Protein AF-A0A3M7MSG2-F1 (afdb_monomer)

Solvent-accessible surface area (backbone atoms only — not comparable to full-atom values): 14352 Å² total; per-residue (Å²): 138,81,86,84,52,81,43,44,98,60,29,49,27,74,42,51,62,69,53,50,34,51,49,52,36,51,52,53,50,49,54,46,76,37,14,79,84,68,78,48,51,68,83,57,83,45,70,50,76,11,54,33,69,42,23,50,39,49,49,48,60,69,36,52,73,68,80,78,77,91,59,101,80,66,88,68,69,74,70,67,87,65,77,44,77,44,73,41,70,70,58,32,61,31,52,56,49,50,50,43,34,75,76,31,70,70,37,36,57,26,51,54,49,53,51,51,52,50,74,72,43,59,76,88,47,23,81,79,37,68,53,64,61,88,39,47,36,77,77,53,53,91,36,58,34,20,36,45,38,47,48,20,39,55,19,85,54,47,60,87,50,56,23,88,60,50,79,55,45,92,72,60,43,71,70,62,42,44,65,38,73,53,54,66,73,71,76,90,69,75,70,91,82,79,75,84,78,77,52,61,38,90,89,74,73,48,50,55,87,64,84,77,61,90,68,63,78,61,48,63,60,48,50,58,51,60,64,51,41,58,59,54,55,50,54,64,61,74,76,114

Radius of gyration: 19.96 Å; Cα contacts (8 Å, |Δi|>4): 263; chains: 1; bounding box: 54×38×51 Å

Sequence (240 aa):
MHPLLSSSARQFGISSLDEDVAEISTAIQFIRSSPRGLGTSAASRIVLIGHSTGCQDVLQYVTAATRRNDRENATATSRPRIQGAIIQAPVSDRDSMLHAIATRPSCREAADECNRIAATTPPDAHASTLLPYHLTRHFLSSVPVLISRWLSLMSPTSPEHPGPDDKFSFDLGPDALAHTFGQLGLPLEPPAGAAGLAEINRASGIVGSAKHNLAGESFAERWARHVDLPERVLTYLDEL

Nearest PDB structures (foldseek):
  6gup-assembly1_A  TM=7.870E-01  e=1.021E-09  Aspergillus fumigatus
  3h2h-assembly1_A  TM=7.438E-01  e=1.484E+00  Xanthomonas oryzae pv. oryzae
  6zth-assembly1_C  TM=6.714E-01  e=1.484E+00  Legionella pneumophila
  8etz-assembly1_A  TM=5.474E-01  e=9.991E-01  synthetic construct
  3h2g-assembly1_A  TM=3.870E-01  e=1.759E+00  Xanthomonas oryzae pv. oryzae

pLDDT: mean 72.9, std 24.95, range [27.28, 98.56]

Mean predicted aligned error: 12.43 Å

Structure (mmCIF, N/CA/C/O backbone):
data_AF-A0A3M7MSG2-F1
#
_entry.id   AF-A0A3M7MSG2-F1
#
loop_
_atom_site.group_PDB
_atom_site.id
_atom_site.type_symbol
_atom_site.label_atom_id
_atom_site.label_alt_id
_atom_site.label_comp_id
_atom_site.label_asym_id
_atom_site.label_entity_id
_atom_site.label_seq_id
_atom_site.pdbx_PDB_ins_code
_atom_site.Cartn_x
_atom_site.Cartn_y
_atom_site.Cartn_z
_atom_site.occupancy
_atom_site.B_iso_or_equiv
_atom_site.auth_seq_id
_atom_site.auth_comp_id
_atom_site.auth_asym_id
_atom_site.auth_atom_id
_atom_site.pdbx_PDB_model_num
ATOM 1 N N . MET A 1 1 ? -15.222 11.178 13.703 1.00 65.69 1 MET A N 1
ATOM 2 C CA . MET A 1 1 ? -13.813 11.622 13.641 1.00 65.69 1 MET A CA 1
ATOM 3 C C . MET A 1 1 ? -13.225 11.074 12.355 1.00 65.69 1 MET A C 1
ATOM 5 O O . MET A 1 1 ? -13.464 9.907 12.077 1.00 65.69 1 MET A O 1
ATOM 9 N N . HIS A 1 2 ? -12.511 11.897 11.590 1.00 70.12 2 HIS A N 1
ATOM 10 C CA . HIS A 1 2 ? -11.733 11.458 10.434 1.00 70.12 2 HIS A CA 1
ATOM 11 C C . HIS A 1 2 ? -10.250 11.682 10.768 1.00 70.12 2 HIS A C 1
ATOM 13 O O . HIS A 1 2 ? -9.833 12.841 10.804 1.00 70.12 2 HIS A O 1
ATOM 19 N N . PRO A 1 3 ? -9.489 10.637 11.148 1.00 79.94 3 PRO A N 1
ATOM 20 C CA . PRO A 1 3 ? -8.064 10.795 11.411 1.00 79.94 3 PRO A CA 1
ATOM 21 C C . PRO A 1 3 ? -7.353 11.167 10.107 1.00 79.94 3 PRO A C 1
ATOM 23 O O . PRO A 1 3 ? -7.592 10.548 9.075 1.00 79.94 3 PRO A O 1
ATOM 26 N N . LEU A 1 4 ? -6.503 12.192 10.155 1.00 88.94 4 LEU A N 1
ATOM 27 C CA . LEU A 1 4 ? -5.604 12.523 9.054 1.00 88.94 4 LEU A CA 1
ATOM 28 C C . LEU A 1 4 ? -4.291 11.784 9.293 1.00 88.94 4 LEU A C 1
ATOM 30 O O . LEU A 1 4 ? -3.554 12.140 10.210 1.00 88.94 4 LEU A O 1
ATOM 34 N N . LEU A 1 5 ? -4.055 10.742 8.501 1.00 90.38 5 LEU A N 1
ATOM 35 C CA . LEU A 1 5 ? -2.815 9.965 8.525 1.00 90.38 5 LEU A CA 1
ATOM 36 C C . LEU A 1 5 ? -1.706 10.700 7.763 1.00 90.38 5 LEU A C 1
ATOM 38 O O . LEU A 1 5 ? -2.008 11.473 6.849 1.00 90.38 5 LEU A O 1
ATOM 42 N N . SER A 1 6 ? -0.443 10.417 8.062 1.00 91.31 6 SER A N 1
ATOM 43 C CA . SER A 1 6 ? 0.714 10.928 7.315 1.00 91.31 6 SER A CA 1
ATOM 44 C C . SER A 1 6 ? 0.725 10.467 5.856 1.00 91.31 6 SER A C 1
ATOM 46 O O . SER A 1 6 ? 1.316 11.132 5.015 1.00 91.31 6 SER A O 1
ATOM 48 N N . SER A 1 7 ? 0.029 9.379 5.519 1.00 89.75 7 SER A N 1
ATOM 49 C CA . SER A 1 7 ? -0.209 8.929 4.138 1.00 89.75 7 SER A CA 1
ATOM 50 C C . SER A 1 7 ? -1.258 9.756 3.376 1.00 89.75 7 SER A C 1
ATOM 52 O O . SER A 1 7 ? -1.408 9.627 2.153 1.00 89.75 7 SER A O 1
ATOM 54 N N . SER A 1 8 ? -1.990 10.639 4.064 1.00 88.38 8 SER A N 1
ATOM 55 C CA . SER A 1 8 ? -3.032 11.482 3.466 1.00 88.38 8 SER A CA 1
ATOM 56 C C . SER A 1 8 ? -2.444 12.532 2.515 1.00 88.38 8 SER A C 1
ATOM 58 O O . SER A 1 8 ? -1.238 12.676 2.362 1.00 88.38 8 SER A O 1
ATOM 60 N N . ALA A 1 9 ? -3.304 13.297 1.833 1.00 85.31 9 ALA A N 1
ATOM 61 C CA . ALA A 1 9 ? -2.888 14.454 1.028 1.00 85.31 9 ALA A CA 1
ATOM 62 C C . ALA A 1 9 ? -1.760 14.166 0.005 1.00 85.31 9 ALA A C 1
ATOM 64 O O . ALA A 1 9 ? -0.900 15.013 -0.234 1.00 85.31 9 ALA A O 1
ATOM 65 N N . ARG A 1 10 ? -1.810 12.991 -0.648 1.00 81.19 10 ARG A N 1
ATOM 66 C CA . ARG A 1 10 ? -0.823 12.502 -1.639 1.00 81.19 10 ARG A CA 1
ATOM 67 C C . ARG A 1 10 ? 0.554 12.158 -1.059 1.00 81.19 10 ARG A C 1
ATOM 69 O O . ARG A 1 10 ? 1.533 12.157 -1.798 1.00 81.19 10 ARG A O 1
ATOM 76 N N . GLN A 1 11 ? 0.632 11.842 0.228 1.00 87.88 11 GLN A N 1
ATOM 77 C CA . GLN A 1 11 ? 1.879 11.452 0.889 1.00 87.88 11 GLN A CA 1
ATOM 78 C C . GLN A 1 11 ? 2.014 9.935 1.089 1.00 87.88 11 GLN A C 1
ATOM 80 O O . GLN A 1 11 ? 3.062 9.478 1.526 1.00 87.88 11 GLN A O 1
ATOM 85 N N . PHE A 1 12 ? 1.035 9.131 0.656 1.00 92.06 12 PHE A N 1
ATOM 86 C CA . PHE A 1 12 ? 1.120 7.664 0.721 1.00 92.06 12 PHE A CA 1
ATOM 87 C C . PHE A 1 12 ? 2.331 7.075 -0.018 1.00 92.06 12 PHE A C 1
ATOM 89 O O . PHE A 1 12 ? 2.711 5.932 0.209 1.00 92.06 12 PHE A O 1
ATOM 96 N N . GLY A 1 13 ? 2.919 7.821 -0.957 1.00 93.44 13 GLY A N 1
ATOM 97 C CA . GLY A 1 13 ? 4.115 7.402 -1.680 1.00 93.44 13 GLY A CA 1
ATOM 98 C C . GLY A 1 13 ? 5.402 7.458 -0.842 1.00 93.44 13 GLY A C 1
ATOM 99 O O . GLY A 1 13 ? 6.410 6.866 -1.230 1.00 93.44 13 GLY A O 1
ATOM 100 N N . ILE A 1 14 ? 5.373 8.146 0.303 1.00 95.06 14 ILE A N 1
ATOM 101 C CA . ILE A 1 14 ? 6.507 8.315 1.223 1.00 95.06 14 ILE A CA 1
ATOM 102 C C . ILE A 1 14 ? 6.229 7.767 2.632 1.00 95.06 14 ILE A C 1
ATOM 104 O O . ILE A 1 14 ? 7.031 8.000 3.530 1.00 95.06 14 ILE A O 1
ATOM 108 N N . SER A 1 15 ? 5.117 7.055 2.814 1.00 92.31 15 SER A N 1
ATOM 109 C CA . SER A 1 15 ? 4.744 6.375 4.056 1.00 92.31 15 SER A CA 1
ATOM 110 C C . SER A 1 15 ? 4.712 4.856 3.868 1.00 92.31 15 SER A C 1
ATOM 112 O O . SER A 1 15 ? 4.929 4.340 2.765 1.00 92.31 15 SER A O 1
ATOM 114 N N . SER A 1 16 ? 4.430 4.121 4.944 1.00 90.56 16 SER A N 1
ATOM 115 C CA . SER A 1 16 ? 4.221 2.668 4.899 1.00 90.56 16 SER A CA 1
ATOM 116 C C . SER A 1 16 ? 2.937 2.232 5.607 1.00 90.56 16 SER A C 1
ATOM 118 O O . SER A 1 16 ? 2.484 2.890 6.539 1.00 90.56 16 SER A O 1
ATOM 120 N N . LEU A 1 17 ? 2.411 1.053 5.247 1.00 90.25 17 LEU A N 1
ATOM 121 C CA . LEU A 1 17 ? 1.261 0.450 5.941 1.00 90.25 17 LEU A CA 1
ATOM 122 C C . LEU A 1 17 ? 1.491 0.287 7.452 1.00 90.25 17 LEU A C 1
ATOM 124 O O . LEU A 1 17 ? 0.553 0.318 8.244 1.00 90.25 17 LEU A O 1
ATOM 128 N N . ASP A 1 18 ? 2.740 0.069 7.869 1.00 89.75 18 ASP A N 1
ATOM 129 C CA . ASP A 1 18 ? 3.094 -0.051 9.283 1.00 89.75 18 ASP A CA 1
ATOM 130 C C . ASP A 1 18 ? 2.930 1.283 10.028 1.00 89.75 18 ASP A C 1
ATOM 132 O O . ASP A 1 18 ? 2.484 1.288 11.180 1.00 89.75 18 ASP A O 1
ATOM 136 N N . GLU A 1 19 ? 3.265 2.400 9.376 1.00 91.00 19 GLU A N 1
ATOM 137 C CA . GLU A 1 19 ? 3.028 3.752 9.895 1.00 91.00 19 GLU A CA 1
ATOM 138 C C . GLU A 1 19 ? 1.530 4.048 9.950 1.00 91.00 19 GLU A C 1
ATOM 140 O O . GLU A 1 19 ? 1.035 4.444 11.007 1.00 91.00 19 GLU A O 1
ATOM 145 N N . ASP A 1 20 ? 0.790 3.740 8.881 1.00 92.25 20 ASP A N 1
ATOM 146 C CA . ASP A 1 20 ? -0.666 3.910 8.838 1.00 92.25 20 ASP A CA 1
ATOM 147 C C . ASP A 1 20 ? -1.347 3.125 9.969 1.00 92.25 20 ASP A C 1
ATOM 149 O O . ASP A 1 20 ? -2.167 3.655 10.722 1.00 92.25 20 ASP A O 1
ATOM 153 N N . VAL A 1 21 ? -0.933 1.878 10.208 1.00 90.69 21 VAL A N 1
ATOM 154 C CA . VAL A 1 21 ? -1.429 1.069 11.331 1.00 90.69 21 VAL A CA 1
ATOM 155 C C . VAL A 1 21 ? -1.069 1.663 12.698 1.00 90.69 21 VAL A C 1
ATOM 157 O O . VAL A 1 21 ? -1.875 1.570 13.638 1.00 90.69 21 VAL A O 1
ATOM 160 N N . ALA A 1 22 ? 0.117 2.254 12.855 1.00 90.69 22 ALA A N 1
ATOM 161 C CA . ALA A 1 22 ? 0.528 2.904 14.099 1.00 90.69 22 ALA A CA 1
ATOM 162 C C . ALA A 1 22 ? -0.296 4.174 14.376 1.00 90.69 22 ALA A C 1
ATOM 164 O O . ALA A 1 22 ? -0.749 4.404 15.505 1.00 90.69 22 ALA A O 1
ATOM 165 N N . GLU A 1 23 ? -0.570 4.963 13.344 1.00 92.75 23 GLU A N 1
ATOM 166 C CA . GLU A 1 23 ? -1.378 6.177 13.432 1.00 92.75 23 GLU A CA 1
ATOM 167 C C . GLU A 1 23 ? -2.861 5.863 13.654 1.00 92.75 23 GLU A C 1
ATOM 169 O O . GLU A 1 23 ? -3.485 6.452 14.541 1.00 92.75 23 GLU A O 1
ATOM 174 N N . ILE A 1 24 ? -3.410 4.851 12.973 1.00 91.88 24 ILE A N 1
ATOM 175 C CA . ILE A 1 24 ? -4.755 4.316 13.248 1.00 91.88 24 ILE A CA 1
ATOM 176 C C . ILE A 1 24 ? -4.843 3.831 14.701 1.00 91.88 24 ILE A C 1
ATOM 178 O O . ILE A 1 24 ? -5.825 4.104 15.399 1.00 91.88 24 ILE A O 1
ATOM 182 N N . SER A 1 25 ? -3.811 3.141 15.200 1.00 90.50 25 SER A N 1
ATOM 183 C CA . SER A 1 25 ? -3.754 2.704 16.602 1.00 90.50 25 SER A CA 1
ATOM 184 C C . SER A 1 25 ? -3.791 3.893 17.563 1.00 90.50 25 SER A C 1
ATOM 186 O O . SER A 1 25 ? -4.554 3.871 18.531 1.00 90.50 25 SER A O 1
ATOM 188 N N . THR A 1 26 ? -3.031 4.946 17.271 1.00 90.94 26 THR A N 1
ATOM 189 C CA . THR A 1 26 ? -3.016 6.192 18.050 1.00 90.94 26 THR A CA 1
ATOM 190 C C . THR A 1 26 ? -4.382 6.880 18.031 1.00 90.94 26 THR A C 1
ATOM 192 O O . THR A 1 26 ? -4.907 7.245 19.086 1.00 90.94 26 THR A O 1
ATOM 195 N N . ALA A 1 27 ? -5.019 6.975 16.862 1.00 90.75 27 ALA A N 1
ATOM 196 C CA . ALA A 1 27 ? -6.357 7.542 16.720 1.00 90.75 27 ALA A CA 1
ATOM 197 C C . ALA A 1 27 ? -7.390 6.773 17.558 1.00 90.75 27 ALA A C 1
ATOM 199 O O . ALA A 1 27 ? -8.194 7.373 18.274 1.00 90.75 27 ALA A O 1
ATOM 200 N N . ILE A 1 28 ? -7.334 5.439 17.547 1.00 88.62 28 ILE A N 1
ATOM 201 C CA . ILE A 1 28 ? -8.217 4.593 18.357 1.00 88.62 28 ILE A CA 1
ATOM 202 C C . ILE A 1 28 ? -7.981 4.802 19.860 1.00 88.62 28 ILE A C 1
ATOM 204 O O . ILE A 1 28 ? -8.944 4.884 20.629 1.00 88.62 28 ILE A O 1
ATOM 208 N N . GLN A 1 29 ? -6.723 4.895 20.297 1.00 88.12 29 GLN A N 1
ATOM 209 C CA . GLN A 1 29 ? -6.399 5.181 21.699 1.00 88.12 29 GLN A CA 1
ATOM 210 C C . GLN A 1 29 ? -6.952 6.542 22.127 1.00 88.12 29 GLN A C 1
ATOM 212 O O . GLN A 1 29 ? -7.569 6.634 23.188 1.00 88.12 29 GLN A O 1
ATOM 217 N N . PHE A 1 30 ? -6.818 7.562 21.277 1.00 88.56 30 PHE A N 1
ATOM 218 C CA . PHE A 1 30 ? -7.378 8.888 21.523 1.00 88.56 30 PHE A CA 1
ATOM 219 C C . PHE A 1 30 ? -8.909 8.863 21.647 1.00 88.56 30 PHE A C 1
ATOM 221 O O . PHE A 1 30 ? -9.460 9.450 22.580 1.00 88.56 30 PHE A O 1
ATOM 228 N N . ILE A 1 31 ? -9.609 8.136 20.763 1.00 86.75 31 ILE A N 1
ATOM 229 C CA . ILE A 1 31 ? -11.074 7.978 20.842 1.00 86.75 31 ILE A CA 1
ATOM 230 C C . ILE A 1 31 ? -11.485 7.401 22.199 1.00 86.75 31 ILE A C 1
ATOM 232 O O . ILE A 1 31 ? -12.461 7.850 22.801 1.00 86.75 31 ILE A O 1
ATOM 236 N N . ARG A 1 32 ? -10.734 6.412 22.691 1.00 85.31 32 ARG A N 1
ATOM 237 C CA . ARG A 1 32 ? -11.013 5.738 23.965 1.00 85.31 32 ARG A CA 1
ATOM 238 C C . ARG A 1 32 ? -10.686 6.583 25.187 1.00 85.31 32 ARG A C 1
ATOM 240 O O . ARG A 1 32 ? -11.395 6.471 26.185 1.00 85.31 32 ARG A O 1
ATOM 247 N N . SER A 1 33 ? -9.633 7.395 25.126 1.00 87.38 33 SER A N 1
ATOM 248 C CA . SER A 1 33 ? -9.218 8.260 26.235 1.00 87.38 33 SER A CA 1
ATOM 249 C C . SER A 1 33 ? -10.008 9.569 26.307 1.00 87.38 33 SER A C 1
ATOM 251 O O . SER A 1 33 ? -10.050 10.184 27.371 1.00 87.38 33 SER A O 1
ATOM 253 N N . SER A 1 34 ? -10.696 9.959 25.225 1.00 85.81 34 SER A N 1
ATOM 254 C CA . SER A 1 34 ? -11.439 11.226 25.124 1.00 85.81 34 SER A CA 1
ATOM 255 C C . SER A 1 34 ? -12.965 11.072 24.945 1.00 85.81 34 SER A C 1
ATOM 257 O O . SER A 1 34 ? -13.555 11.780 24.123 1.00 85.81 34 SER A O 1
ATOM 259 N N . PRO A 1 35 ? -13.660 10.205 25.712 1.00 78.12 35 PRO A N 1
ATOM 260 C CA . PRO A 1 35 ? -15.055 9.860 25.442 1.00 78.12 35 PRO A CA 1
ATOM 261 C C . PRO A 1 35 ? -16.005 11.063 25.549 1.00 78.12 35 PRO A C 1
ATOM 263 O O . PRO A 1 35 ? -16.828 11.300 24.668 1.00 78.12 35 PRO A O 1
ATOM 266 N N . ARG A 1 36 ? -15.829 11.910 26.573 1.00 71.94 36 ARG A N 1
ATOM 267 C CA . ARG A 1 36 ? -16.657 13.115 26.767 1.00 71.94 36 ARG A CA 1
ATOM 268 C C . ARG A 1 36 ? -16.496 14.141 25.642 1.00 71.94 36 ARG A C 1
ATOM 270 O O . ARG A 1 36 ? -17.479 14.760 25.258 1.00 71.94 36 ARG A O 1
ATOM 277 N N . GLY A 1 37 ? -15.280 14.301 25.113 1.00 75.12 37 GLY A N 1
ATOM 278 C CA . GLY A 1 37 ? -14.987 15.257 24.038 1.00 75.12 37 GLY A CA 1
ATOM 279 C C . GLY A 1 37 ? -15.527 14.831 22.672 1.00 75.12 37 GLY A C 1
ATOM 280 O O . GLY A 1 37 ? -15.681 15.667 21.790 1.00 75.12 37 GLY A O 1
ATOM 281 N N . LEU A 1 38 ? -15.840 13.544 22.501 1.00 77.50 38 LEU A N 1
ATOM 282 C CA . LEU A 1 38 ? -16.342 12.977 21.248 1.00 77.50 38 LEU A CA 1
ATOM 283 C C . LEU A 1 38 ? -17.812 12.542 21.327 1.00 77.50 38 LEU A C 1
ATOM 285 O O . LEU A 1 38 ? -18.327 11.983 20.362 1.00 77.50 38 LEU A O 1
ATOM 289 N N . GLY A 1 39 ? -18.483 12.764 22.463 1.00 78.75 39 GLY A N 1
ATOM 290 C CA . GLY A 1 39 ? -19.842 12.266 22.694 1.00 78.75 39 GLY A CA 1
ATOM 291 C C . GLY A 1 39 ? -19.928 10.735 22.701 1.00 78.75 39 GLY A C 1
ATOM 292 O O . GLY A 1 39 ? -20.977 10.173 22.397 1.00 78.75 39 GLY A O 1
ATOM 293 N N . THR A 1 40 ? -18.826 10.051 23.015 1.00 77.88 40 THR A N 1
ATOM 294 C CA . THR A 1 40 ? -18.736 8.590 23.064 1.00 77.88 40 THR A CA 1
ATOM 295 C C . THR A 1 40 ? -18.601 8.102 24.509 1.00 77.88 40 THR A C 1
ATOM 297 O O . THR A 1 40 ? -18.428 8.871 25.454 1.00 77.88 40 THR A O 1
ATOM 300 N N . SER A 1 41 ? -18.700 6.790 24.705 1.00 77.62 41 SER A N 1
ATOM 301 C CA . SER A 1 41 ? -18.319 6.113 25.950 1.00 77.62 41 SER A CA 1
ATOM 302 C C . SER A 1 41 ? -16.964 5.423 25.787 1.00 77.62 41 SER A C 1
ATOM 304 O O . SER A 1 41 ? -16.632 4.971 24.690 1.00 77.62 41 SER A O 1
ATOM 306 N N . ALA A 1 42 ? -16.215 5.239 26.878 1.00 71.75 42 ALA A N 1
ATOM 307 C CA . ALA A 1 42 ? -15.019 4.388 26.878 1.00 71.75 42 ALA A CA 1
ATOM 308 C C . ALA A 1 42 ? -15.329 2.937 26.440 1.00 71.75 42 ALA A C 1
ATOM 310 O O . ALA A 1 42 ? -14.453 2.238 25.936 1.00 71.75 42 ALA A O 1
ATOM 311 N N . ALA A 1 43 ? -16.589 2.502 26.577 1.00 74.62 43 ALA A N 1
ATOM 312 C CA . ALA A 1 43 ? -17.084 1.199 26.128 1.00 74.62 43 ALA A CA 1
ATOM 313 C C . ALA A 1 43 ? -17.567 1.179 24.660 1.00 74.62 43 ALA A C 1
ATOM 315 O O . ALA A 1 43 ? -18.133 0.179 24.213 1.00 74.62 43 ALA A O 1
ATOM 316 N N . SER A 1 44 ? -17.401 2.274 23.909 1.00 79.62 44 SER A N 1
ATOM 317 C CA . SER A 1 44 ? -17.883 2.346 22.526 1.00 79.62 44 SER A CA 1
ATOM 318 C C . SER A 1 44 ? -17.173 1.329 21.643 1.00 79.62 44 SER A C 1
ATOM 320 O O . SER A 1 44 ? -15.956 1.141 21.723 1.00 79.62 44 SER A O 1
ATOM 322 N N . ARG A 1 45 ? -17.956 0.689 20.772 1.00 81.75 45 ARG A N 1
ATOM 323 C CA . ARG A 1 45 ? -17.422 -0.206 19.751 1.00 81.75 45 ARG A CA 1
ATOM 324 C C . ARG A 1 45 ? -16.743 0.610 18.656 1.00 81.75 45 ARG A C 1
ATOM 326 O O . ARG A 1 45 ? -17.230 1.672 18.280 1.00 81.75 45 ARG A O 1
ATOM 333 N N . ILE A 1 46 ? -15.639 0.088 18.146 1.00 81.94 46 ILE A N 1
ATOM 334 C CA . ILE A 1 46 ? -14.851 0.671 17.068 1.00 81.94 46 ILE A CA 1
ATOM 335 C C . ILE A 1 46 ? -14.885 -0.302 15.900 1.00 81.94 46 ILE A C 1
ATOM 337 O O . ILE A 1 46 ? -14.529 -1.472 16.048 1.00 81.94 46 ILE A O 1
ATOM 341 N N . VAL A 1 47 ? -15.320 0.200 14.751 1.00 84.75 47 VAL A N 1
ATOM 342 C CA . VAL A 1 47 ? -15.282 -0.506 13.474 1.00 84.75 47 VAL A CA 1
ATOM 343 C C . VAL A 1 47 ? -14.335 0.259 12.564 1.00 84.75 47 VAL A C 1
ATOM 345 O O . VAL A 1 47 ? -14.464 1.476 12.441 1.00 84.75 47 VAL A O 1
ATOM 348 N N . LEU A 1 48 ? -13.381 -0.445 11.962 1.00 83.88 48 LEU A N 1
ATOM 349 C CA . LEU A 1 48 ? -12.472 0.125 10.975 1.00 83.88 48 LEU A CA 1
ATOM 350 C C . LEU A 1 48 ? -13.026 -0.149 9.574 1.00 83.88 48 LEU A C 1
ATOM 352 O O . LEU A 1 48 ? -13.399 -1.281 9.277 1.00 83.88 48 LEU A O 1
ATOM 356 N N . ILE A 1 49 ? -13.104 0.871 8.726 1.00 86.31 49 ILE A N 1
ATOM 357 C CA . ILE A 1 49 ? -13.599 0.737 7.352 1.00 86.31 49 ILE A CA 1
ATOM 358 C C . ILE A 1 49 ? -12.492 1.191 6.411 1.00 86.31 49 ILE A C 1
ATOM 360 O O . ILE A 1 49 ? -12.047 2.333 6.498 1.00 86.31 49 ILE A O 1
ATOM 364 N N . GLY A 1 50 ? -12.064 0.291 5.533 1.00 86.50 50 GLY A N 1
ATOM 365 C CA . GLY A 1 50 ? -11.150 0.569 4.437 1.00 86.50 50 GLY A CA 1
ATOM 366 C C . GLY A 1 50 ? -11.940 0.714 3.150 1.00 86.50 50 GLY A C 1
ATOM 367 O O . GLY A 1 50 ? -12.804 -0.115 2.866 1.00 86.50 50 GLY A O 1
ATOM 368 N N . HIS A 1 51 ? -11.641 1.757 2.387 1.00 85.31 51 HIS A N 1
ATOM 369 C CA . HIS A 1 51 ? -12.167 1.965 1.044 1.00 85.31 51 HIS A CA 1
ATOM 370 C C . HIS A 1 51 ? -11.005 2.006 0.058 1.00 85.31 51 HIS A C 1
ATOM 372 O O . HIS A 1 51 ? -10.022 2.702 0.323 1.00 85.31 51 HIS A O 1
ATOM 378 N N . SER A 1 52 ? -11.121 1.312 -1.078 1.00 84.56 52 SER A N 1
ATOM 379 C CA . SER A 1 52 ? -10.078 1.301 -2.112 1.00 84.56 52 SER A CA 1
ATOM 380 C C . SER A 1 52 ? -8.727 0.874 -1.516 1.00 84.56 52 SER A C 1
ATOM 382 O O . SER A 1 52 ? -8.674 -0.140 -0.816 1.00 84.56 52 SER A O 1
ATOM 384 N N . THR A 1 53 ? -7.652 1.636 -1.710 1.00 84.50 53 THR A N 1
ATOM 385 C CA . THR A 1 53 ? -6.324 1.349 -1.141 1.00 84.50 53 THR A CA 1
ATOM 386 C C . THR A 1 53 ? -6.313 1.309 0.389 1.00 84.50 53 THR A C 1
ATOM 388 O O . THR A 1 53 ? -5.571 0.518 0.964 1.00 84.50 53 THR A O 1
ATOM 391 N N . GLY A 1 54 ? -7.225 2.016 1.070 1.00 88.19 54 GLY A N 1
ATOM 392 C CA . GLY A 1 54 ? -7.381 1.934 2.531 1.00 88.19 54 GLY A CA 1
ATOM 393 C C . GLY A 1 54 ? -7.804 0.545 3.032 1.00 88.19 54 GLY A C 1
ATOM 394 O O . GLY A 1 54 ? -7.726 0.246 4.222 1.00 88.19 54 GLY A O 1
ATOM 395 N N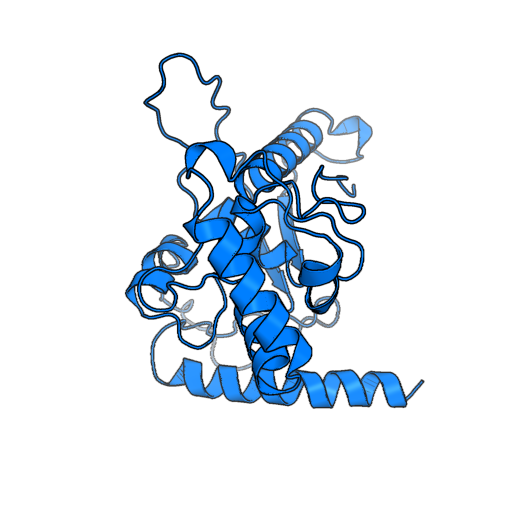 . CYS A 1 55 ? -8.233 -0.353 2.140 1.00 89.81 55 CYS A N 1
ATOM 396 C CA . CYS A 1 55 ? -8.418 -1.768 2.463 1.00 89.81 55 CYS A CA 1
ATOM 397 C C . CYS A 1 55 ? -7.109 -2.450 2.889 1.00 89.81 55 CYS A C 1
ATOM 399 O O . CYS A 1 55 ? -7.145 -3.379 3.701 1.00 89.81 55 CYS A O 1
ATOM 401 N N . GLN A 1 56 ? -5.967 -1.995 2.364 1.00 91.69 56 GLN A N 1
ATOM 402 C CA . GLN A 1 56 ? -4.650 -2.531 2.699 1.00 91.69 56 GLN A CA 1
ATOM 403 C C . GLN A 1 56 ? -4.300 -2.224 4.158 1.00 91.69 56 GLN A C 1
ATOM 405 O O . GLN A 1 56 ? -3.859 -3.131 4.868 1.00 91.69 56 GLN A O 1
ATOM 410 N N . ASP A 1 57 ? -4.603 -1.009 4.628 1.00 91.88 57 ASP A N 1
ATOM 411 C CA . ASP A 1 57 ? -4.430 -0.593 6.026 1.00 91.88 57 ASP A CA 1
ATOM 412 C C . ASP A 1 57 ? -5.274 -1.439 6.966 1.00 91.88 57 ASP A C 1
ATOM 414 O O . ASP A 1 57 ? -4.791 -1.915 7.992 1.00 91.88 57 ASP A O 1
ATOM 418 N N . VAL A 1 58 ? -6.542 -1.669 6.608 1.00 89.12 58 VAL A N 1
ATOM 419 C CA . VAL A 1 58 ? -7.444 -2.497 7.416 1.00 89.12 58 VAL A CA 1
ATOM 420 C C . VAL A 1 58 ? -6.925 -3.916 7.517 1.00 89.12 58 VAL A C 1
ATOM 422 O O . VAL A 1 58 ? -6.867 -4.452 8.625 1.00 89.12 58 VAL A O 1
ATOM 425 N N . LEU A 1 59 ? -6.526 -4.516 6.393 1.00 86.62 59 LEU A N 1
ATOM 426 C CA . LEU A 1 59 ? -6.005 -5.876 6.398 1.00 86.62 59 LEU A CA 1
ATOM 427 C C . LEU A 1 59 ? -4.688 -5.945 7.184 1.00 86.62 59 LEU A C 1
ATOM 429 O O . LEU A 1 59 ? -4.558 -6.797 8.056 1.00 86.62 59 LEU A O 1
ATOM 433 N N . GLN A 1 60 ? -3.769 -4.993 6.998 1.00 89.69 60 GLN A N 1
ATOM 434 C CA . GLN A 1 60 ? -2.543 -4.897 7.799 1.00 89.69 60 GLN A CA 1
ATOM 435 C C . GLN A 1 60 ? -2.855 -4.751 9.298 1.00 89.69 60 GLN A C 1
ATOM 437 O O . GLN A 1 60 ? -2.236 -5.413 10.134 1.00 89.69 60 GLN A O 1
ATOM 442 N N . TYR A 1 61 ? -3.844 -3.933 9.663 1.00 87.06 61 TYR A N 1
ATOM 443 C CA . TYR A 1 61 ? -4.248 -3.711 11.050 1.00 87.06 61 TYR A CA 1
ATOM 444 C C . TYR A 1 61 ? -4.764 -4.986 11.723 1.00 87.06 61 TYR A C 1
ATOM 446 O O . TYR A 1 61 ? -4.576 -5.170 12.927 1.00 87.06 61 TYR A O 1
ATOM 454 N N . VAL A 1 62 ? -5.423 -5.878 10.987 1.00 83.25 62 VAL A N 1
ATOM 455 C CA . VAL A 1 62 ? -6.009 -7.098 11.565 1.00 83.25 62 VAL A CA 1
ATOM 456 C C . VAL A 1 62 ? -5.108 -8.326 11.441 1.00 83.25 62 VAL A C 1
ATOM 458 O O . VAL A 1 62 ? -5.215 -9.206 12.291 1.00 83.25 62 VAL A O 1
ATOM 461 N N . THR A 1 63 ? -4.206 -8.385 10.454 1.00 74.31 63 THR A N 1
ATOM 462 C CA . THR A 1 63 ? -3.378 -9.578 10.187 1.00 74.31 63 THR A CA 1
ATOM 463 C C . THR A 1 63 ? -1.927 -9.440 10.624 1.00 74.31 63 THR A C 1
ATOM 465 O O . THR A 1 63 ? -1.328 -10.433 11.036 1.00 74.31 63 THR A O 1
ATOM 468 N N . ALA A 1 64 ? -1.336 -8.241 10.561 1.00 70.06 64 ALA A N 1
ATOM 469 C CA . ALA A 1 64 ? 0.063 -8.082 10.936 1.00 70.06 64 ALA A CA 1
ATOM 470 C C . ALA A 1 64 ? 0.209 -8.422 12.416 1.00 70.06 64 ALA A C 1
ATOM 472 O O . ALA A 1 64 ? -0.544 -7.891 13.239 1.00 70.06 64 ALA A O 1
ATOM 473 N N . ALA A 1 65 ? 1.172 -9.273 12.774 1.00 60.09 65 ALA A N 1
ATOM 474 C CA . ALA A 1 65 ? 1.451 -9.552 14.172 1.00 60.09 65 ALA A CA 1
ATOM 475 C C . ALA A 1 65 ? 1.581 -8.212 14.916 1.00 60.09 65 ALA A C 1
ATOM 477 O O . ALA A 1 65 ? 2.360 -7.345 14.512 1.00 60.09 65 ALA A O 1
ATOM 478 N N . THR A 1 66 ? 0.813 -8.005 15.995 1.00 50.38 66 THR A N 1
ATOM 479 C CA . THR A 1 66 ? 1.223 -7.026 17.012 1.00 50.38 66 THR A CA 1
ATOM 480 C C . THR A 1 66 ? 2.658 -7.388 17.314 1.00 50.38 66 THR A C 1
ATOM 482 O O . THR A 1 66 ? 2.835 -8.496 17.813 1.00 50.38 66 THR A O 1
ATOM 485 N N . ARG A 1 67 ? 3.639 -6.556 16.933 1.00 41.75 67 ARG A N 1
ATOM 486 C CA . ARG A 1 67 ? 5.068 -6.810 17.154 1.00 41.75 67 ARG A CA 1
ATOM 487 C C . ARG A 1 67 ? 5.252 -7.264 18.605 1.00 41.75 67 ARG A C 1
ATOM 489 O O . ARG A 1 67 ? 5.334 -6.440 19.510 1.00 41.75 67 ARG A O 1
ATOM 496 N N . ARG A 1 68 ? 5.231 -8.577 18.839 1.00 34.22 68 ARG A N 1
ATOM 497 C CA . ARG A 1 68 ? 5.587 -9.201 20.103 1.00 34.22 68 ARG A CA 1
ATOM 498 C C . ARG A 1 68 ? 7.096 -9.322 19.997 1.00 34.22 68 ARG A C 1
ATOM 500 O O . ARG A 1 68 ? 7.562 -10.260 19.378 1.00 34.22 68 ARG A O 1
ATOM 507 N N . ASN A 1 69 ? 7.747 -8.276 20.509 1.00 37.16 69 ASN A N 1
ATOM 508 C CA . ASN A 1 69 ? 9.097 -8.174 21.067 1.00 37.16 69 ASN A CA 1
ATOM 509 C C . ASN A 1 69 ? 10.258 -8.811 20.287 1.00 37.16 69 ASN A C 1
ATOM 511 O O . ASN A 1 69 ? 10.231 -10.004 20.070 1.00 37.16 69 ASN A O 1
ATOM 515 N N . ASP A 1 70 ? 11.279 -7.997 19.963 1.00 30.84 70 ASP A N 1
ATOM 516 C CA . ASP A 1 70 ? 12.715 -8.391 19.936 1.00 30.84 70 ASP A CA 1
ATOM 517 C C . ASP A 1 70 ? 13.689 -7.210 19.680 1.00 30.84 70 ASP A C 1
ATOM 519 O O . ASP A 1 70 ? 14.868 -7.390 19.382 1.00 30.84 70 ASP A O 1
ATOM 523 N N . ARG A 1 71 ? 13.247 -5.954 19.840 1.00 33.94 71 ARG A N 1
ATOM 524 C CA . ARG A 1 71 ? 14.171 -4.836 20.078 1.00 33.94 71 ARG A CA 1
ATOM 525 C C . ARG A 1 71 ? 13.860 -4.268 21.445 1.00 33.94 71 ARG A C 1
ATOM 527 O O . ARG A 1 71 ? 12.770 -3.744 21.663 1.00 33.94 71 ARG A O 1
ATOM 534 N N . GLU A 1 72 ? 14.834 -4.398 22.333 1.00 35.88 72 GLU A N 1
ATOM 535 C CA . GLU A 1 72 ? 14.861 -4.101 23.772 1.00 35.88 72 GLU A CA 1
ATOM 536 C C . GLU A 1 72 ? 14.568 -2.629 24.142 1.00 35.88 72 GLU A C 1
ATOM 538 O O . GLU A 1 72 ? 14.922 -2.167 25.218 1.00 35.88 72 GLU A O 1
ATOM 543 N N . ASN A 1 73 ? 13.924 -1.864 23.255 1.00 34.12 73 ASN A N 1
ATOM 544 C CA . ASN A 1 73 ? 13.604 -0.460 23.479 1.00 34.12 73 ASN A CA 1
ATOM 545 C C . ASN A 1 73 ? 12.350 0.052 22.740 1.00 34.12 73 ASN A C 1
ATOM 547 O O . ASN A 1 73 ? 12.162 1.259 22.611 1.00 34.12 73 ASN A O 1
ATOM 551 N N . ALA A 1 74 ? 11.479 -0.828 22.233 1.00 38.47 74 ALA A N 1
ATOM 552 C CA . ALA A 1 74 ? 10.216 -0.394 21.638 1.00 38.47 74 ALA A CA 1
ATOM 553 C C . ALA A 1 74 ? 9.108 -0.369 22.699 1.00 38.47 74 ALA A C 1
ATOM 555 O O . ALA A 1 74 ? 8.678 -1.407 23.198 1.00 38.47 74 ALA A O 1
ATOM 556 N N . THR A 1 75 ? 8.598 0.823 22.994 1.00 35.53 75 THR A N 1
ATOM 557 C CA . THR A 1 75 ? 7.342 1.097 23.707 1.00 35.53 75 THR A CA 1
ATOM 558 C C . THR A 1 75 ? 6.129 0.607 22.899 1.00 35.53 75 THR A C 1
ATOM 560 O O . THR A 1 75 ? 5.218 1.374 22.586 1.00 35.53 75 THR A O 1
ATOM 563 N N . ALA A 1 76 ? 6.115 -0.674 22.514 1.00 43.25 76 ALA A N 1
ATOM 564 C CA . ALA A 1 76 ? 5.076 -1.291 21.704 1.00 43.25 76 ALA A CA 1
ATOM 565 C C . ALA A 1 76 ? 3.760 -1.323 22.493 1.00 43.25 76 ALA A C 1
ATOM 567 O O . ALA A 1 76 ? 3.427 -2.283 23.188 1.00 43.25 76 ALA A O 1
ATOM 568 N N . THR A 1 77 ? 3.004 -0.234 22.401 1.00 50.59 77 THR A N 1
ATOM 569 C CA . THR A 1 77 ? 1.615 -0.176 22.836 1.00 50.59 77 THR A CA 1
ATOM 570 C C . THR A 1 77 ? 0.867 -1.263 22.074 1.00 50.59 77 THR A C 1
ATOM 572 O O . THR A 1 77 ? 0.875 -1.290 20.843 1.00 50.59 77 THR A O 1
ATOM 575 N N . SER A 1 78 ? 0.249 -2.208 22.790 1.00 66.12 78 SER A N 1
ATOM 576 C CA . SER A 1 78 ? -0.512 -3.277 22.142 1.00 66.12 78 SER A CA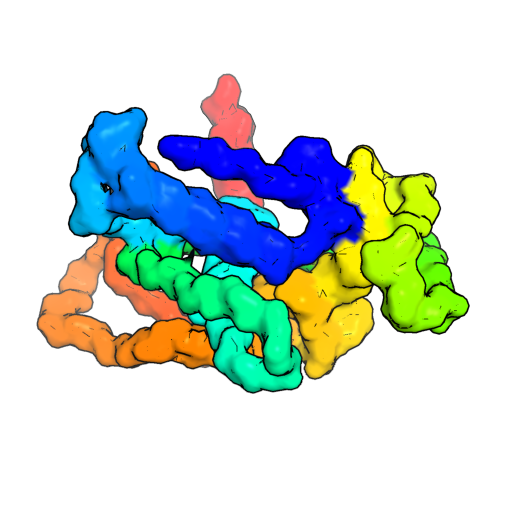 1
ATOM 577 C C . SER A 1 78 ? -1.545 -2.660 21.198 1.00 66.12 78 SER A C 1
ATOM 579 O O . SER A 1 78 ? -2.283 -1.762 21.626 1.00 66.12 78 SER A O 1
ATOM 581 N N . ARG A 1 79 ? -1.616 -3.137 19.947 1.00 80.50 79 ARG A N 1
ATOM 582 C CA . ARG A 1 79 ? -2.597 -2.655 18.966 1.00 80.50 79 ARG A CA 1
ATOM 583 C C . ARG A 1 79 ? -3.994 -2.683 19.598 1.00 80.50 79 ARG A C 1
ATOM 585 O O . ARG A 1 79 ? -4.413 -3.738 20.089 1.00 80.50 79 ARG A O 1
ATOM 592 N N . PRO A 1 80 ? -4.710 -1.548 19.647 1.00 83.69 80 PRO A N 1
ATOM 593 C CA . PRO A 1 80 ? -6.026 -1.511 20.256 1.00 83.69 80 PRO A CA 1
ATOM 594 C C . PRO A 1 80 ? -6.983 -2.512 19.607 1.00 83.69 80 PRO A C 1
ATOM 596 O O . PRO A 1 80 ? -7.081 -2.612 18.391 1.00 83.69 80 PRO A O 1
ATOM 599 N N . ARG A 1 81 ? -7.754 -3.242 20.418 1.00 82.56 81 ARG A N 1
ATOM 600 C CA . ARG A 1 81 ? -8.798 -4.125 19.873 1.00 82.56 81 ARG A CA 1
ATOM 601 C C . ARG A 1 81 ? -9.834 -3.314 19.095 1.00 82.56 81 ARG A C 1
ATOM 603 O O . ARG A 1 81 ? -10.265 -2.281 19.599 1.00 82.56 81 ARG A O 1
ATOM 610 N N . ILE A 1 82 ? -10.301 -3.817 17.962 1.00 81.38 82 ILE A N 1
ATOM 611 C CA . ILE A 1 82 ? -11.491 -3.322 17.253 1.00 81.38 82 ILE A CA 1
ATOM 612 C C . ILE A 1 82 ? -12.594 -4.386 17.309 1.00 81.38 82 ILE A C 1
ATOM 614 O O . ILE A 1 82 ? -12.319 -5.547 17.605 1.00 81.38 82 ILE A O 1
ATOM 618 N N . GLN A 1 83 ? -13.848 -3.989 17.098 1.00 82.25 83 GLN A N 1
ATOM 619 C CA . GLN A 1 83 ? -15.010 -4.890 17.122 1.00 82.25 83 GLN A CA 1
ATOM 620 C C . GLN A 1 83 ? -15.442 -5.343 15.729 1.00 82.25 83 GLN A C 1
ATOM 622 O O . GLN A 1 83 ? -16.213 -6.290 15.616 1.00 82.25 83 GLN A O 1
ATOM 627 N N . GLY A 1 84 ? -14.955 -4.683 14.683 1.00 77.38 84 GLY A N 1
ATOM 628 C CA . GLY A 1 84 ? -15.221 -5.071 13.310 1.00 77.38 84 GLY A CA 1
ATOM 629 C C . GLY A 1 84 ? -14.278 -4.377 12.341 1.00 77.38 84 GLY A C 1
ATOM 630 O O . GLY A 1 84 ? -13.721 -3.322 12.648 1.00 77.38 84 GLY A O 1
ATOM 631 N N . ALA A 1 85 ? -14.134 -4.984 11.173 1.00 82.25 85 ALA A N 1
ATOM 632 C CA . ALA A 1 85 ? -13.421 -4.445 10.032 1.00 82.25 85 ALA A CA 1
ATOM 633 C C . ALA A 1 85 ? -14.316 -4.590 8.794 1.00 82.25 85 ALA A C 1
ATOM 635 O O . ALA A 1 85 ? -14.967 -5.621 8.625 1.00 82.25 85 ALA A O 1
ATOM 636 N N . ILE A 1 86 ? -14.364 -3.562 7.953 1.00 81.69 86 ILE A N 1
ATOM 637 C CA . ILE A 1 86 ? -15.074 -3.564 6.673 1.00 81.69 86 ILE A CA 1
ATOM 638 C C . ILE A 1 86 ? -14.059 -3.226 5.585 1.00 81.69 86 ILE A C 1
ATOM 640 O O . ILE A 1 86 ? -13.309 -2.263 5.712 1.00 81.69 86 ILE A O 1
ATOM 644 N N . ILE A 1 87 ? -14.053 -4.025 4.523 1.00 82.25 87 ILE A N 1
ATOM 645 C CA . ILE A 1 87 ? -13.204 -3.865 3.342 1.00 82.25 87 ILE A CA 1
ATOM 646 C C . ILE A 1 87 ? -14.147 -3.559 2.176 1.00 82.25 87 ILE A C 1
ATOM 648 O O . ILE A 1 87 ? -14.924 -4.427 1.775 1.00 82.25 87 ILE A O 1
ATOM 652 N N . GLN A 1 88 ? -14.140 -2.324 1.677 1.00 84.81 88 GLN A N 1
ATOM 653 C CA . GLN A 1 88 ? -15.065 -1.851 0.649 1.00 84.81 88 GLN A CA 1
ATOM 654 C C . GLN A 1 88 ? -14.316 -1.473 -0.631 1.00 84.81 88 GLN A C 1
ATOM 656 O O . GLN A 1 88 ? -13.434 -0.619 -0.620 1.00 84.81 88 GLN A O 1
ATOM 661 N N . ALA A 1 89 ? -14.702 -2.110 -1.741 1.00 81.62 89 ALA A N 1
ATOM 662 C CA . ALA A 1 89 ? -14.028 -1.997 -3.037 1.00 81.62 89 ALA A CA 1
ATOM 663 C C . ALA A 1 89 ? -12.496 -2.182 -2.933 1.00 81.62 89 ALA A C 1
ATOM 665 O O . ALA A 1 89 ? -11.757 -1.267 -3.294 1.00 81.62 89 ALA A O 1
ATOM 666 N N . PRO A 1 90 ? -12.003 -3.322 -2.401 1.00 82.69 90 PRO A N 1
ATOM 667 C CA . PRO A 1 90 ? -10.569 -3.586 -2.376 1.00 82.69 90 PRO A CA 1
ATOM 668 C C . PRO A 1 90 ? -10.038 -3.668 -3.807 1.00 82.69 90 PRO A C 1
ATOM 670 O O . PRO A 1 90 ? -10.617 -4.350 -4.65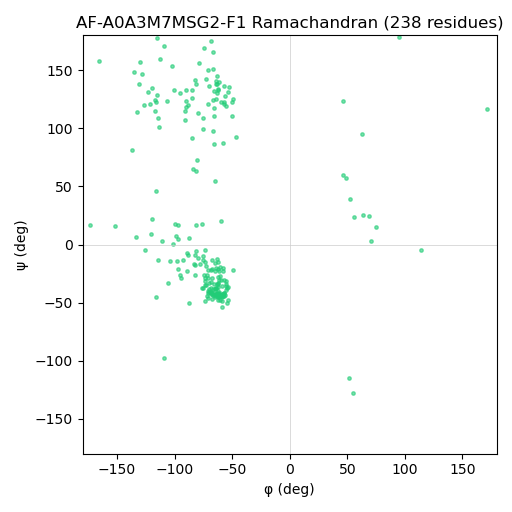1 1.00 82.69 90 PRO A O 1
ATOM 673 N N . VAL A 1 91 ? -8.932 -2.978 -4.067 1.00 77.69 91 VAL A N 1
ATOM 674 C CA . VAL A 1 91 ? -8.264 -2.971 -5.371 1.00 77.69 91 VAL A CA 1
ATOM 675 C C . VAL A 1 91 ? -6.787 -3.302 -5.200 1.00 77.69 91 VAL A C 1
ATOM 677 O O . VAL A 1 91 ? -6.180 -2.961 -4.182 1.00 77.69 91 VAL A O 1
ATOM 680 N N . SER A 1 92 ? -6.221 -3.980 -6.198 1.00 88.12 92 SER A N 1
ATOM 681 C CA . SER A 1 92 ? -4.782 -4.205 -6.294 1.00 88.12 92 SER A CA 1
ATOM 682 C C . SER A 1 92 ? -4.121 -3.051 -7.050 1.00 88.12 92 SER A C 1
ATOM 684 O O . SER A 1 92 ? -4.435 -2.788 -8.219 1.00 88.12 92 SER A O 1
ATOM 686 N N . ASP A 1 93 ? -3.188 -2.368 -6.382 1.00 90.75 93 ASP A N 1
ATOM 687 C CA . ASP A 1 93 ? -2.323 -1.385 -7.034 1.00 90.75 93 ASP A CA 1
ATOM 688 C C . ASP A 1 93 ? -1.450 -2.066 -8.096 1.00 90.75 93 ASP A C 1
ATOM 690 O O . ASP A 1 93 ? -1.366 -1.567 -9.220 1.00 90.75 93 ASP A O 1
ATOM 694 N N . ARG A 1 94 ? -0.895 -3.252 -7.796 1.00 93.88 94 ARG A N 1
ATOM 695 C CA . ARG A 1 94 ? -0.120 -4.059 -8.750 1.00 93.88 94 ARG A CA 1
ATOM 696 C C . ARG A 1 94 ? -0.917 -4.336 -10.018 1.00 93.88 94 ARG A C 1
ATOM 698 O O . ARG A 1 94 ? -0.414 -4.056 -11.102 1.00 93.88 94 ARG A O 1
ATOM 705 N N . ASP A 1 95 ? -2.151 -4.823 -9.915 1.00 88.56 95 ASP A N 1
ATOM 706 C CA . ASP A 1 95 ? -2.957 -5.158 -11.099 1.00 88.56 95 ASP A CA 1
ATOM 707 C C . ASP A 1 95 ? -3.281 -3.912 -11.930 1.00 88.56 95 ASP A C 1
ATOM 709 O O . ASP A 1 95 ? -3.211 -3.936 -13.162 1.00 88.56 95 ASP A O 1
ATOM 713 N N . SER A 1 96 ? -3.557 -2.790 -11.261 1.00 87.44 96 SER A N 1
ATOM 714 C CA . SER A 1 96 ? -3.782 -1.497 -11.915 1.00 87.44 96 SER A CA 1
ATOM 715 C C . SER A 1 96 ? -2.529 -1.013 -12.660 1.00 87.44 96 SER A C 1
ATOM 717 O O . SER A 1 96 ? -2.607 -0.536 -13.798 1.00 87.44 96 SER A O 1
ATOM 719 N N . MET A 1 97 ? -1.349 -1.176 -12.055 1.00 89.50 97 MET A N 1
ATOM 720 C CA . MET A 1 97 ? -0.059 -0.831 -12.658 1.00 89.50 97 MET A CA 1
ATOM 721 C C . MET A 1 97 ? 0.314 -1.784 -13.803 1.00 89.50 97 MET A C 1
ATOM 723 O O . MET A 1 97 ? 0.755 -1.321 -14.857 1.00 89.50 97 MET A O 1
ATOM 727 N N . LEU A 1 98 ? 0.074 -3.090 -13.658 1.00 87.75 98 LEU A N 1
ATOM 728 C CA . LEU A 1 98 ? 0.271 -4.087 -14.715 1.00 87.75 98 LEU A CA 1
ATOM 729 C C . LEU A 1 98 ? -0.638 -3.815 -15.914 1.00 87.75 98 LEU A C 1
ATOM 731 O O . LEU A 1 98 ? -0.177 -3.862 -17.056 1.00 87.75 98 LEU A O 1
ATOM 735 N N . HIS A 1 99 ? -1.897 -3.447 -15.674 1.00 88.25 99 HIS A N 1
ATOM 736 C CA . HIS A 1 99 ? -2.806 -3.023 -16.733 1.00 88.25 99 HIS A CA 1
ATOM 737 C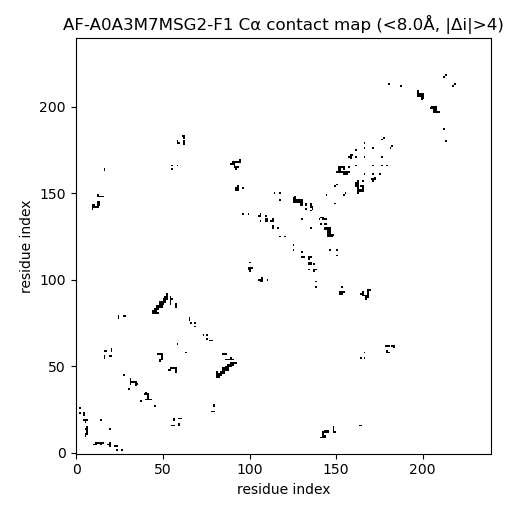 C . HIS A 1 99 ? -2.268 -1.787 -17.474 1.00 88.25 99 HIS A C 1
ATOM 739 O O . HIS A 1 99 ? -2.245 -1.756 -18.707 1.00 88.25 99 HIS A O 1
ATOM 745 N N . ALA A 1 100 ? -1.763 -0.784 -16.748 1.00 83.00 100 ALA A N 1
ATOM 746 C CA . ALA A 1 100 ? -1.120 0.383 -17.351 1.00 83.00 100 ALA A CA 1
ATOM 747 C C . ALA A 1 100 ? 0.117 0.017 -18.196 1.00 83.00 100 ALA A C 1
ATOM 749 O O . ALA A 1 100 ? 0.282 0.560 -19.288 1.00 83.00 100 ALA A O 1
ATOM 750 N N . ILE A 1 101 ? 0.962 -0.903 -17.721 1.00 89.44 101 ILE A N 1
ATOM 751 C CA . ILE A 1 101 ? 2.146 -1.410 -18.443 1.00 89.44 101 ILE A CA 1
ATOM 752 C C . ILE A 1 101 ? 1.743 -2.177 -19.709 1.00 89.44 101 ILE A C 1
ATOM 754 O O . ILE A 1 101 ? 2.405 -2.068 -20.743 1.00 89.44 101 ILE A O 1
ATOM 758 N N . ALA A 1 102 ? 0.661 -2.953 -19.644 1.00 89.31 102 ALA A N 1
ATOM 759 C CA . ALA A 1 102 ? 0.158 -3.729 -20.773 1.00 89.31 102 ALA A CA 1
ATOM 760 C C . ALA A 1 102 ? -0.453 -2.844 -21.870 1.00 89.31 102 ALA A C 1
ATOM 762 O O . ALA A 1 102 ? -0.347 -3.169 -23.050 1.00 89.31 102 ALA A O 1
ATOM 763 N N . THR A 1 103 ? -1.070 -1.723 -21.493 1.00 86.94 103 THR A N 1
ATOM 764 C CA . THR A 1 103 ? -1.827 -0.861 -22.415 1.00 86.94 103 THR A CA 1
ATOM 765 C C . THR A 1 103 ? -1.040 0.338 -22.942 1.00 86.94 103 THR A C 1
ATOM 767 O O . THR A 1 103 ? -1.404 0.895 -23.978 1.00 86.94 103 THR A O 1
ATOM 770 N N . ARG A 1 104 ? 0.034 0.764 -22.261 1.00 92.25 104 ARG A N 1
ATOM 771 C CA . ARG A 1 104 ? 0.781 1.988 -22.602 1.00 92.25 104 ARG A CA 1
ATOM 772 C C . ARG A 1 104 ? 2.297 1.731 -22.626 1.00 92.25 104 ARG A C 1
ATOM 774 O O . ARG A 1 104 ? 2.885 1.546 -21.560 1.00 92.25 104 ARG A O 1
ATOM 781 N N . PRO A 1 105 ? 2.969 1.820 -23.795 1.00 92.94 105 PRO A N 1
ATOM 782 C CA . PRO A 1 105 ? 4.422 1.623 -23.899 1.00 92.94 105 PRO A CA 1
ATOM 783 C C . PRO A 1 105 ? 5.245 2.529 -22.976 1.00 92.94 105 PRO A C 1
ATOM 785 O O . PRO A 1 105 ? 6.177 2.065 -22.329 1.00 92.94 105 PRO A O 1
ATOM 788 N N . SER A 1 106 ? 4.835 3.791 -22.811 1.00 94.88 106 SER A N 1
ATOM 789 C CA . SER A 1 106 ? 5.500 4.729 -21.895 1.00 94.88 106 SER A CA 1
ATOM 790 C C . SER A 1 106 ? 5.459 4.288 -20.430 1.00 94.88 106 SER A C 1
ATOM 792 O O . SER A 1 106 ? 6.350 4.628 -19.661 1.00 94.88 106 SER A O 1
ATOM 794 N N . CYS A 1 107 ? 4.443 3.519 -20.027 1.00 93.94 107 CYS A N 1
ATOM 795 C CA . CYS A 1 107 ? 4.368 2.965 -18.677 1.00 93.94 107 CYS A CA 1
ATOM 796 C C . CYS A 1 107 ? 5.313 1.781 -18.515 1.00 93.94 107 CYS A C 1
ATOM 798 O O . CYS A 1 107 ? 5.945 1.663 -17.473 1.00 93.94 107 CYS A O 1
ATOM 800 N N . ARG A 1 108 ? 5.460 0.941 -19.546 1.00 95.50 108 ARG A N 1
ATOM 801 C CA . ARG A 1 108 ? 6.460 -0.132 -19.546 1.00 95.50 108 ARG A CA 1
ATOM 802 C C . ARG A 1 108 ? 7.868 0.428 -19.368 1.00 95.50 108 ARG A C 1
ATOM 804 O O . ARG A 1 108 ? 8.542 0.048 -18.423 1.00 95.50 108 ARG A O 1
ATOM 811 N N . GLU A 1 109 ? 8.256 1.383 -20.209 1.00 96.56 109 GLU A N 1
ATOM 812 C CA . GLU A 1 109 ? 9.574 2.027 -20.130 1.00 96.56 109 GLU A CA 1
ATOM 813 C C . GLU A 1 109 ? 9.809 2.679 -18.759 1.00 96.56 109 GLU A C 1
ATOM 815 O O . GLU A 1 109 ? 10.871 2.513 -18.161 1.00 96.56 109 GLU A O 1
ATOM 820 N N . ALA A 1 110 ? 8.798 3.372 -18.221 1.00 97.88 110 ALA A N 1
ATOM 821 C CA . ALA A 1 110 ? 8.886 3.987 -16.901 1.00 97.88 110 ALA A CA 1
ATOM 822 C C . ALA A 1 110 ? 9.029 2.957 -15.768 1.00 97.88 110 ALA A C 1
ATOM 824 O O . ALA A 1 110 ? 9.838 3.160 -14.864 1.00 97.88 110 ALA A O 1
ATOM 825 N N . ALA A 1 111 ? 8.269 1.858 -15.809 1.00 97.75 111 ALA A N 1
ATOM 826 C CA . ALA A 1 111 ? 8.347 0.799 -14.806 1.00 97.75 111 ALA A CA 1
ATOM 827 C C . ALA A 1 111 ? 9.691 0.062 -14.855 1.00 97.75 111 ALA A C 1
ATOM 829 O O . ALA A 1 111 ? 10.290 -0.170 -13.805 1.00 97.75 111 ALA A O 1
ATOM 830 N N . ASP A 1 112 ? 10.182 -0.256 -16.055 1.00 97.50 112 ASP A N 1
ATOM 831 C CA . ASP A 1 112 ? 11.478 -0.908 -16.256 1.00 97.50 112 ASP A CA 1
ATOM 832 C C . ASP A 1 112 ? 12.612 -0.039 -15.691 1.00 97.50 112 ASP A C 1
ATOM 834 O O . ASP A 1 112 ? 13.475 -0.533 -14.961 1.00 97.50 112 ASP A O 1
ATOM 838 N N . GLU A 1 113 ? 12.568 1.274 -15.934 1.00 98.31 113 GLU A N 1
ATOM 839 C CA . GLU A 1 113 ? 13.547 2.215 -15.389 1.00 98.31 113 GLU A CA 1
ATOM 840 C C . GLU A 1 113 ? 13.431 2.371 -13.863 1.00 98.31 113 GLU A C 1
ATOM 842 O O . GLU A 1 113 ? 14.449 2.350 -13.167 1.00 98.31 113 GLU A O 1
ATOM 847 N N . CYS A 1 114 ? 12.217 2.459 -13.306 1.00 98.44 114 CYS A N 1
ATOM 848 C CA . CYS A 1 114 ? 12.014 2.461 -11.853 1.00 98.44 114 CYS A CA 1
ATOM 849 C C . CYS A 1 114 ? 12.585 1.194 -11.198 1.00 98.44 114 CYS A C 1
ATOM 851 O O . CYS A 1 114 ? 13.285 1.284 -10.186 1.00 98.44 114 CYS A O 1
ATOM 853 N N . ASN A 1 115 ? 12.344 0.024 -11.795 1.00 97.62 115 ASN A N 1
ATOM 854 C CA . ASN A 1 115 ? 12.866 -1.254 -11.312 1.00 97.62 115 ASN A CA 1
ATOM 855 C C . ASN A 1 115 ? 14.394 -1.329 -11.434 1.00 97.62 115 ASN A C 1
ATOM 857 O O . ASN A 1 115 ? 15.060 -1.816 -10.519 1.00 97.62 115 ASN A O 1
ATOM 861 N N . ARG A 1 116 ? 14.976 -0.788 -12.510 1.00 98.19 116 ARG A N 1
ATOM 862 C CA . ARG A 1 116 ? 16.432 -0.688 -12.681 1.00 98.19 116 ARG A CA 1
ATOM 863 C C . ARG A 1 116 ? 17.068 0.214 -11.620 1.00 98.19 116 ARG A C 1
ATOM 865 O O . ARG A 1 116 ? 18.093 -0.148 -11.037 1.00 98.19 116 ARG A O 1
ATOM 872 N N . ILE A 1 117 ? 16.470 1.373 -11.340 1.00 98.50 117 ILE A N 1
ATOM 873 C CA . ILE A 1 117 ? 16.924 2.271 -10.267 1.00 98.50 117 ILE A CA 1
ATOM 874 C C . ILE A 1 117 ? 16.857 1.544 -8.921 1.00 98.50 117 ILE A C 1
ATOM 876 O O . ILE A 1 117 ? 17.849 1.527 -8.194 1.00 98.50 117 ILE A O 1
ATOM 880 N N . ALA A 1 118 ? 15.741 0.878 -8.619 1.00 98.06 118 ALA A N 1
ATOM 881 C CA . ALA A 1 118 ? 15.579 0.125 -7.378 1.00 98.06 118 ALA A CA 1
ATOM 882 C C . ALA A 1 118 ? 16.634 -0.987 -7.221 1.00 98.06 118 ALA A C 1
ATOM 884 O O . ALA A 1 118 ? 17.252 -1.096 -6.165 1.00 98.06 118 ALA A O 1
ATOM 885 N N . ALA A 1 119 ? 16.901 -1.754 -8.283 1.00 97.38 119 ALA A N 1
ATOM 886 C CA . ALA A 1 119 ? 17.879 -2.845 -8.281 1.00 97.38 119 ALA A CA 1
ATOM 887 C C . ALA A 1 119 ? 19.337 -2.374 -8.128 1.00 97.38 119 ALA A C 1
ATOM 889 O O . ALA A 1 119 ? 20.173 -3.110 -7.611 1.00 97.38 119 ALA A O 1
ATOM 890 N N . THR A 1 120 ? 19.653 -1.158 -8.586 1.00 98.00 120 THR A N 1
ATOM 891 C CA . THR A 1 120 ? 21.002 -0.567 -8.478 1.00 98.00 120 THR A CA 1
ATOM 892 C C . THR A 1 120 ? 21.198 0.281 -7.220 1.00 98.00 120 THR A C 1
ATOM 894 O O . THR A 1 120 ? 22.333 0.605 -6.873 1.00 98.00 120 THR A O 1
ATOM 897 N N . THR A 1 121 ? 20.116 0.627 -6.519 1.00 98.38 121 THR A N 1
ATOM 898 C CA . THR A 1 121 ? 20.172 1.362 -5.252 1.00 98.38 121 THR A CA 1
ATOM 899 C C . THR A 1 121 ? 20.381 0.385 -4.091 1.00 98.38 121 THR A C 1
ATOM 901 O O . THR A 1 121 ? 19.660 -0.613 -4.019 1.00 98.38 121 THR A O 1
ATOM 904 N N . PRO A 1 122 ? 21.314 0.652 -3.157 1.00 98.12 122 PRO A N 1
ATOM 905 C CA . PRO A 1 122 ? 21.477 -0.161 -1.954 1.00 98.12 122 PRO A CA 1
ATOM 906 C C . PRO A 1 122 ? 20.155 -0.323 -1.173 1.00 98.12 122 PRO A C 1
ATOM 908 O O . PRO A 1 122 ? 19.449 0.674 -0.992 1.00 98.12 122 PRO A O 1
ATOM 911 N N . PRO A 1 123 ? 19.797 -1.537 -0.700 1.00 96.44 123 PRO A N 1
ATOM 912 C CA . PRO A 1 123 ? 18.518 -1.781 -0.021 1.00 96.44 123 PRO A CA 1
ATOM 913 C C . PRO A 1 123 ? 18.241 -0.881 1.191 1.00 96.44 123 PRO A C 1
ATOM 915 O O . PRO A 1 123 ? 17.100 -0.496 1.437 1.00 96.44 123 PRO A O 1
ATOM 918 N N . ASP A 1 124 ? 19.275 -0.499 1.938 1.00 96.75 124 ASP A N 1
ATOM 919 C CA . ASP A 1 124 ? 19.189 0.405 3.090 1.00 96.75 124 ASP A CA 1
ATOM 920 C C . ASP A 1 124 ? 18.817 1.848 2.707 1.00 96.75 124 ASP A C 1
ATOM 922 O O . ASP A 1 124 ? 18.262 2.582 3.526 1.00 96.75 124 ASP A O 1
ATOM 926 N N . ALA A 1 125 ? 19.035 2.240 1.450 1.00 97.62 125 ALA A N 1
ATOM 927 C CA . ALA A 1 125 ? 18.636 3.539 0.915 1.00 97.62 125 ALA A CA 1
ATOM 928 C C . ALA A 1 125 ? 17.216 3.544 0.313 1.00 97.62 125 ALA A C 1
ATOM 930 O O . ALA A 1 125 ? 16.703 4.610 -0.040 1.00 97.62 125 ALA A O 1
ATOM 931 N N . HIS A 1 126 ? 16.542 2.392 0.196 1.00 97.44 126 HIS A N 1
ATOM 932 C CA . HIS A 1 126 ? 15.227 2.308 -0.462 1.00 97.44 126 HIS A CA 1
ATOM 933 C C . HIS A 1 126 ? 14.141 3.112 0.262 1.00 97.44 126 HIS A C 1
ATOM 935 O O . HIS A 1 126 ? 13.264 3.680 -0.386 1.00 97.44 126 HIS A O 1
ATOM 941 N N . ALA A 1 127 ? 14.216 3.188 1.592 1.00 95.75 127 ALA A N 1
ATOM 942 C CA . ALA A 1 127 ? 13.254 3.911 2.426 1.00 95.75 127 ALA A CA 1
ATOM 943 C C . ALA A 1 127 ? 13.510 5.427 2.513 1.00 95.75 127 ALA A C 1
ATOM 945 O O . ALA A 1 127 ? 12.715 6.145 3.108 1.00 95.75 127 ALA A O 1
ATOM 946 N N . SER A 1 128 ? 14.605 5.927 1.938 1.00 96.81 128 SER A N 1
ATOM 947 C CA . SER A 1 128 ? 14.979 7.350 1.979 1.00 96.81 128 SER A CA 1
ATOM 948 C C . SER A 1 128 ? 15.218 7.960 0.596 1.00 96.81 128 SER A C 1
ATOM 950 O O . SER A 1 128 ? 15.420 9.169 0.481 1.00 96.81 128 SER A O 1
ATOM 952 N N . THR A 1 129 ? 15.162 7.149 -0.462 1.00 98.25 129 THR A N 1
ATOM 953 C CA . THR A 1 129 ? 15.410 7.579 -1.841 1.00 98.25 129 THR A CA 1
ATOM 954 C C . THR A 1 129 ? 14.107 7.651 -2.623 1.00 98.25 129 THR A C 1
ATOM 956 O O . THR A 1 129 ? 13.386 6.660 -2.742 1.00 98.25 129 THR A O 1
ATOM 959 N N . LEU A 1 130 ? 13.820 8.824 -3.191 1.00 98.38 130 LEU A N 1
ATOM 960 C CA . LEU A 1 130 ? 12.693 9.030 -4.098 1.00 98.38 130 LEU A CA 1
ATOM 961 C C . LEU A 1 130 ? 13.037 8.568 -5.514 1.00 98.38 130 LEU A C 1
ATOM 963 O O . LEU A 1 130 ? 14.110 8.872 -6.038 1.00 98.38 130 LEU A O 1
ATOM 967 N N . LEU A 1 131 ? 12.086 7.906 -6.165 1.00 98.56 131 LEU A N 1
ATOM 968 C CA . LEU A 1 131 ? 12.156 7.652 -7.597 1.00 98.56 131 LEU A CA 1
ATOM 969 C C . LEU A 1 131 ? 11.934 8.945 -8.399 1.00 98.56 131 LEU A C 1
ATOM 971 O O . LEU A 1 131 ? 11.186 9.829 -7.965 1.00 98.56 131 LEU A O 1
ATOM 975 N N . PRO A 1 132 ? 12.533 9.062 -9.599 1.00 98.12 132 PRO A N 1
ATOM 976 C CA . PRO A 1 132 ? 12.312 10.211 -10.462 1.00 98.12 132 PRO A CA 1
ATOM 977 C C . PRO A 1 132 ? 10.828 10.402 -10.799 1.00 98.12 132 PRO A C 1
ATOM 979 O O . PRO A 1 132 ? 10.187 9.543 -11.403 1.00 98.12 132 PRO A O 1
ATOM 982 N N . TYR A 1 133 ? 10.301 11.582 -10.469 1.00 97.19 133 TYR A N 1
ATOM 983 C CA . TYR A 1 133 ? 8.887 11.925 -10.648 1.00 97.19 133 TYR A CA 1
ATOM 984 C C . TYR A 1 133 ? 8.368 11.710 -12.078 1.00 97.19 133 TYR A C 1
ATOM 986 O O . TYR A 1 133 ? 7.231 11.296 -12.289 1.00 97.19 133 TYR A O 1
ATOM 994 N N . HIS A 1 134 ? 9.201 11.988 -13.086 1.00 97.25 134 HIS A N 1
ATOM 995 C CA . HIS A 1 134 ? 8.802 11.834 -14.483 1.00 97.25 134 HIS A CA 1
ATOM 996 C C . HIS A 1 134 ? 8.497 10.379 -14.869 1.00 97.25 134 HIS A C 1
ATOM 998 O O . HIS A 1 134 ? 7.765 10.186 -15.832 1.00 97.25 134 HIS A O 1
ATOM 1004 N N . LEU A 1 135 ? 8.993 9.397 -14.110 1.00 98.00 135 LEU A N 1
ATOM 1005 C CA . LEU A 1 135 ? 8.685 7.978 -14.281 1.00 98.00 135 LEU A CA 1
ATOM 1006 C C . LEU A 1 135 ? 7.424 7.601 -13.492 1.00 98.00 135 LEU A C 1
ATOM 1008 O O . LEU A 1 135 ? 6.472 7.053 -14.043 1.00 98.00 135 LEU A O 1
ATOM 1012 N N . THR A 1 136 ? 7.364 7.962 -12.209 1.00 97.19 136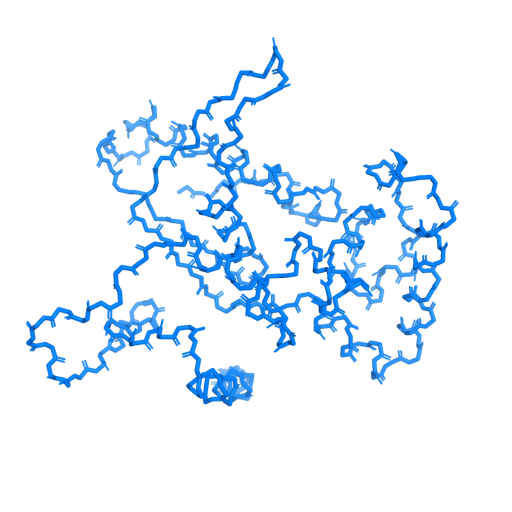 THR A N 1
ATOM 1013 C CA . THR A 1 136 ? 6.285 7.520 -11.309 1.00 97.19 136 THR A CA 1
ATOM 1014 C C . THR A 1 136 ? 4.940 8.180 -11.601 1.00 97.19 136 THR A C 1
ATOM 1016 O O . THR A 1 136 ? 3.892 7.568 -11.371 1.00 97.19 136 THR A O 1
ATOM 1019 N N . ARG A 1 137 ? 4.932 9.385 -12.190 1.00 95.50 137 ARG A N 1
ATOM 1020 C CA . ARG A 1 137 ? 3.693 10.096 -12.554 1.00 95.50 137 ARG A CA 1
ATOM 1021 C C . ARG A 1 137 ? 2.812 9.347 -13.554 1.00 95.50 137 ARG A C 1
ATOM 1023 O O . ARG A 1 137 ? 1.623 9.639 -13.652 1.00 95.50 137 ARG A O 1
ATOM 1030 N N . HIS A 1 138 ? 3.379 8.388 -14.289 1.00 94.06 138 HIS A N 1
ATOM 1031 C CA . HIS A 1 138 ? 2.631 7.515 -15.197 1.00 94.06 138 HIS A CA 1
ATOM 1032 C C . HIS A 1 138 ? 1.638 6.599 -14.463 1.00 94.06 138 HIS A C 1
ATOM 1034 O O . HIS A 1 138 ? 0.652 6.163 -15.068 1.00 94.06 138 HIS A O 1
ATOM 1040 N N . PHE A 1 139 ? 1.881 6.354 -13.172 1.00 94.12 139 PHE A N 1
ATOM 1041 C CA . PHE A 1 139 ? 1.125 5.438 -12.320 1.00 94.12 139 PHE A CA 1
ATOM 1042 C C . PHE A 1 139 ? 0.410 6.159 -11.179 1.00 94.12 139 PHE A C 1
ATOM 1044 O O . PHE A 1 139 ? -0.766 5.916 -10.937 1.00 94.12 139 PHE A O 1
ATOM 1051 N N . LEU A 1 140 ? 1.109 7.070 -10.496 1.00 92.75 140 LEU A N 1
ATOM 1052 C CA . LEU A 1 140 ? 0.673 7.633 -9.212 1.00 92.75 140 LEU A CA 1
ATOM 1053 C C . LEU A 1 140 ? 0.476 9.158 -9.271 1.00 92.75 140 LEU A C 1
ATOM 1055 O O . LEU A 1 140 ? 0.486 9.849 -8.254 1.00 92.75 140 LEU A O 1
ATOM 1059 N N . SER A 1 141 ? 0.264 9.701 -10.475 1.00 9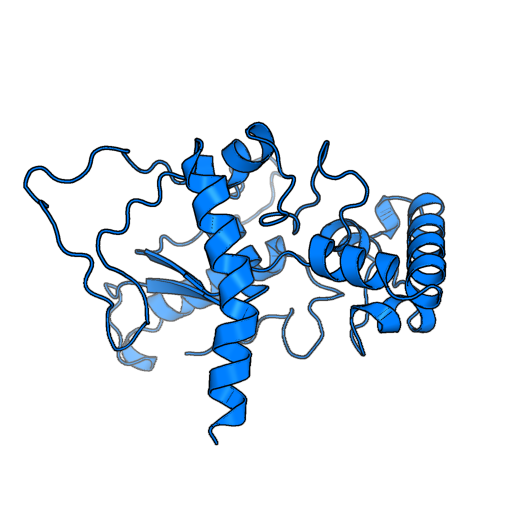0.62 141 SER A N 1
ATOM 1060 C CA . SER A 1 141 ? -0.005 11.124 -10.717 1.00 90.62 141 SER A CA 1
ATOM 1061 C C . SER A 1 141 ? 1.034 12.041 -10.050 1.00 90.62 141 SER A C 1
ATOM 1063 O O . SER A 1 141 ? 2.187 12.035 -10.454 1.00 90.62 141 SER A O 1
ATOM 1065 N N . SER A 1 142 ? 0.646 12.859 -9.063 1.00 90.88 142 SER A N 1
ATOM 1066 C CA . SER A 1 142 ? 1.500 13.871 -8.419 1.00 90.88 142 SER A CA 1
ATOM 1067 C C . SER A 1 142 ? 2.094 13.427 -7.076 1.00 90.88 142 SER A C 1
ATOM 1069 O O . SER A 1 142 ? 2.520 14.264 -6.283 1.00 90.88 142 SER A O 1
ATOM 1071 N N . VAL A 1 143 ? 2.096 12.123 -6.799 1.00 94.19 143 VAL A N 1
ATOM 1072 C CA . VAL A 1 143 ? 2.587 11.547 -5.541 1.00 94.19 143 VAL A CA 1
ATOM 1073 C C . VAL A 1 143 ? 4.109 11.345 -5.624 1.00 94.19 143 VAL A C 1
ATOM 1075 O O . VAL A 1 143 ? 4.576 10.707 -6.571 1.00 94.19 143 VAL A O 1
ATOM 1078 N N . PRO A 1 144 ? 4.910 11.865 -4.675 1.00 95.81 144 PRO A N 1
ATOM 1079 C CA . PRO A 1 144 ? 6.317 11.487 -4.545 1.00 95.81 144 PRO A CA 1
ATOM 1080 C C . PRO A 1 144 ? 6.413 10.047 -4.038 1.00 95.81 144 PRO A C 1
ATOM 1082 O O . PRO A 1 144 ? 5.687 9.686 -3.122 1.00 95.81 144 PRO A O 1
ATOM 1085 N N . VAL A 1 145 ? 7.295 9.226 -4.614 1.00 97.81 145 VAL A N 1
ATOM 1086 C CA . VAL A 1 145 ? 7.333 7.781 -4.330 1.00 97.81 145 VAL A CA 1
ATOM 1087 C C . VAL A 1 145 ? 8.735 7.361 -3.913 1.00 97.81 145 VAL A C 1
ATOM 1089 O O . VAL A 1 145 ? 9.678 7.515 -4.691 1.00 97.81 145 VAL A O 1
ATOM 1092 N N . LEU A 1 146 ? 8.872 6.824 -2.702 1.00 97.94 146 LEU A N 1
ATOM 1093 C CA . LEU A 1 146 ? 10.087 6.143 -2.255 1.00 97.94 146 LEU A CA 1
ATOM 1094 C C . LEU A 1 146 ? 10.294 4.848 -3.042 1.00 97.94 146 LEU A C 1
ATOM 1096 O O . LEU A 1 146 ? 9.328 4.191 -3.431 1.00 97.94 146 LEU A O 1
ATOM 1100 N N . ILE A 1 147 ? 11.547 4.428 -3.212 1.00 98.44 147 ILE A N 1
ATOM 1101 C CA . ILE A 1 147 ? 11.857 3.124 -3.817 1.00 98.44 147 ILE A CA 1
ATOM 1102 C C . ILE A 1 147 ? 11.171 1.992 -3.040 1.00 98.44 147 ILE A C 1
ATOM 1104 O O . ILE A 1 147 ? 10.552 1.125 -3.654 1.00 98.44 147 ILE A O 1
ATOM 1108 N N . SER A 1 148 ? 11.207 2.024 -1.704 1.00 97.25 148 SER A N 1
ATOM 1109 C CA . SER A 1 148 ? 10.530 1.029 -0.859 1.00 97.25 148 SER A CA 1
ATOM 1110 C C . SER A 1 148 ? 9.029 0.946 -1.148 1.00 97.25 148 SER A C 1
ATOM 1112 O O . SER A 1 148 ? 8.473 -0.146 -1.253 1.00 97.25 148 SER A O 1
ATOM 1114 N N . ARG A 1 149 ? 8.376 2.099 -1.330 1.00 96.50 149 ARG A N 1
ATOM 1115 C CA . ARG A 1 149 ? 6.944 2.175 -1.613 1.00 96.50 149 ARG A CA 1
ATOM 1116 C C . ARG A 1 149 ? 6.618 1.693 -3.022 1.00 96.50 149 ARG A C 1
ATOM 1118 O O . ARG A 1 149 ? 5.655 0.957 -3.194 1.00 96.50 149 ARG A O 1
ATOM 1125 N N . TRP A 1 150 ? 7.443 2.032 -4.012 1.00 97.56 150 TRP A N 1
ATOM 1126 C CA . TRP A 1 150 ? 7.315 1.494 -5.369 1.00 97.56 150 TRP A CA 1
ATOM 1127 C C . TRP A 1 150 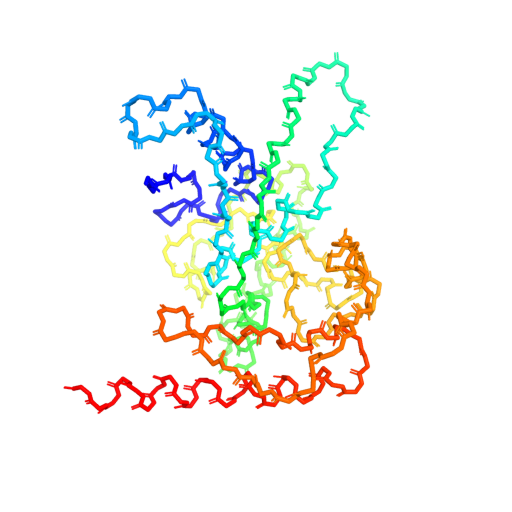? 7.412 -0.030 -5.397 1.00 97.56 150 TRP A C 1
ATOM 1129 O O . TRP A 1 150 ? 6.546 -0.680 -5.975 1.00 97.56 150 TRP A O 1
ATOM 1139 N N . LEU A 1 151 ? 8.428 -0.602 -4.745 1.00 97.38 151 LEU A N 1
ATOM 1140 C CA . LEU A 1 151 ? 8.613 -2.054 -4.683 1.00 97.38 151 LEU A CA 1
ATOM 1141 C C . LEU A 1 151 ? 7.448 -2.754 -3.978 1.00 97.38 151 LEU A C 1
ATOM 1143 O O . LEU A 1 151 ? 7.076 -3.855 -4.370 1.00 97.38 151 LEU A O 1
ATOM 1147 N N . SER A 1 152 ? 6.857 -2.108 -2.975 1.00 96.19 152 SER A N 1
ATOM 1148 C CA . SER A 1 152 ? 5.701 -2.635 -2.256 1.00 96.19 152 SER A CA 1
ATOM 1149 C C . SER A 1 152 ? 4.415 -2.606 -3.096 1.00 96.19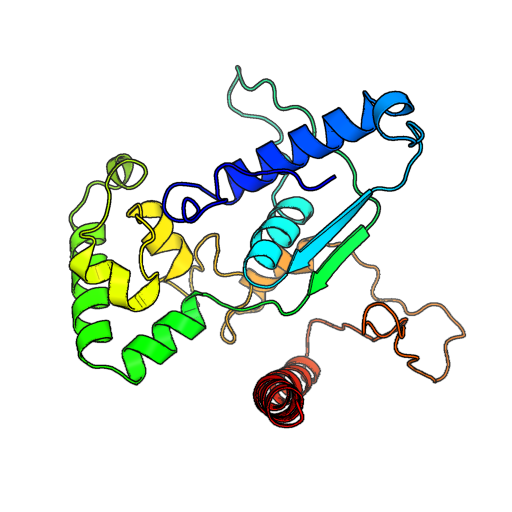 152 SER A C 1
ATOM 1151 O O . SER A 1 152 ? 3.718 -3.616 -3.149 1.00 96.19 152 SER A O 1
ATOM 1153 N N . LEU A 1 153 ? 4.144 -1.502 -3.808 1.00 95.12 153 LEU A N 1
ATOM 1154 C CA . LEU A 1 153 ? 2.955 -1.327 -4.659 1.00 95.12 153 LEU A CA 1
ATOM 1155 C C . LEU A 1 153 ? 3.022 -2.132 -5.964 1.00 95.12 153 LEU A C 1
ATOM 1157 O O . LEU A 1 153 ? 2.072 -2.821 -6.321 1.00 95.12 153 LEU A O 1
ATOM 1161 N N . MET A 1 154 ? 4.144 -2.038 -6.686 1.00 95.38 154 MET A N 1
ATOM 1162 C CA . MET A 1 154 ? 4.350 -2.746 -7.955 1.00 95.38 154 MET A CA 1
ATOM 1163 C C . MET A 1 154 ? 4.580 -4.240 -7.722 1.00 95.38 154 MET A C 1
ATOM 1165 O O . MET A 1 154 ? 4.251 -5.045 -8.588 1.00 95.38 154 MET A O 1
ATOM 1169 N N . SER A 1 155 ? 5.146 -4.602 -6.563 1.00 95.62 155 SER A N 1
ATOM 1170 C CA . SER A 1 155 ? 5.335 -5.986 -6.124 1.00 95.62 155 SER A CA 1
ATOM 1171 C C . SER A 1 155 ? 5.918 -6.873 -7.246 1.00 95.62 155 SER A C 1
ATOM 1173 O O . SER A 1 155 ? 5.295 -7.834 -7.699 1.00 95.62 155 SER A O 1
ATOM 1175 N N . PRO A 1 156 ? 7.117 -6.532 -7.766 1.00 92.75 156 PRO A N 1
ATOM 1176 C CA . PRO A 1 156 ? 7.664 -7.141 -8.984 1.00 92.75 156 PRO A CA 1
ATOM 1177 C C . PRO A 1 156 ? 8.030 -8.625 -8.828 1.00 92.75 156 PRO A C 1
ATOM 1179 O O . PRO A 1 156 ? 8.275 -9.299 -9.822 1.00 92.75 156 PRO A O 1
ATOM 1182 N N . THR A 1 157 ? 8.089 -9.126 -7.593 1.00 92.00 157 THR A N 1
ATOM 1183 C CA . THR A 1 157 ? 8.366 -10.528 -7.250 1.00 92.00 157 THR A CA 1
ATOM 1184 C C . THR A 1 157 ? 7.098 -11.351 -6.998 1.00 92.00 157 THR A C 1
ATOM 1186 O O . THR A 1 157 ? 7.198 -12.500 -6.579 1.00 92.00 157 THR A O 1
ATOM 1189 N N . SER A 1 158 ? 5.917 -10.763 -7.200 1.00 90.88 158 SER A N 1
ATOM 1190 C CA . SER A 1 158 ? 4.615 -11.428 -7.102 1.00 90.88 158 SER A CA 1
ATOM 1191 C C . SER A 1 158 ? 4.272 -12.175 -8.397 1.00 90.88 158 SER A C 1
ATOM 1193 O O . SER A 1 158 ? 4.519 -11.621 -9.479 1.00 90.88 158 SER A O 1
ATOM 1195 N N . PRO A 1 159 ? 3.660 -13.374 -8.321 1.00 90.00 159 PRO A N 1
ATOM 1196 C CA . PRO A 1 159 ? 2.954 -13.931 -7.154 1.00 90.00 159 PRO A CA 1
ATOM 1197 C C . PRO A 1 159 ? 3.807 -14.729 -6.158 1.00 90.00 159 PRO A C 1
ATOM 1199 O O . PRO A 1 159 ? 3.309 -15.068 -5.084 1.00 90.00 159 PRO A O 1
ATOM 1202 N N . GLU A 1 160 ? 5.069 -15.033 -6.462 1.00 90.38 160 GLU A N 1
ATOM 1203 C CA . GLU A 1 160 ? 5.894 -15.916 -5.625 1.00 90.38 160 GLU A CA 1
ATOM 1204 C C . GLU A 1 160 ? 6.238 -15.291 -4.266 1.00 90.38 160 GLU A C 1
ATOM 1206 O O . GLU A 1 160 ? 6.215 -15.968 -3.240 1.00 90.38 160 GLU A O 1
ATOM 1211 N N . HIS A 1 161 ? 6.552 -13.995 -4.258 1.00 90.94 161 HIS A N 1
ATOM 1212 C CA . HIS A 1 161 ? 6.893 -13.226 -3.063 1.00 90.94 161 HIS A CA 1
ATOM 1213 C C . HIS A 1 161 ? 6.192 -11.860 -3.120 1.00 90.94 161 HIS A C 1
ATOM 1215 O O . HIS A 1 161 ? 6.809 -10.877 -3.546 1.00 90.94 161 HIS A O 1
ATOM 1221 N N . PRO A 1 162 ? 4.903 -11.779 -2.742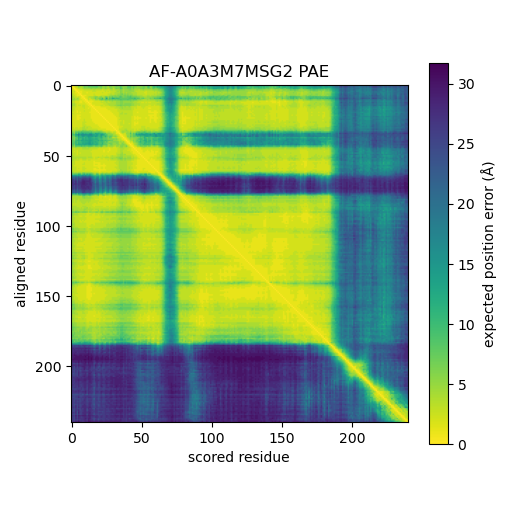 1.00 92.19 162 PRO A N 1
ATOM 1222 C CA . PRO A 1 162 ? 4.158 -10.528 -2.787 1.00 92.19 162 PRO A CA 1
ATOM 1223 C C . PRO A 1 162 ? 4.734 -9.491 -1.818 1.00 92.19 162 PRO A C 1
ATOM 1225 O O . PRO A 1 162 ? 5.106 -9.798 -0.682 1.00 92.19 162 PRO A O 1
ATOM 1228 N N . GLY A 1 163 ? 4.804 -8.245 -2.284 1.00 92.31 163 GLY A N 1
ATOM 1229 C CA . GLY A 1 163 ? 5.168 -7.087 -1.482 1.00 92.31 163 GLY A CA 1
ATOM 1230 C C . GLY A 1 163 ? 4.116 -6.766 -0.410 1.00 92.31 163 GLY A C 1
ATOM 1231 O O . GLY A 1 163 ? 2.989 -7.257 -0.466 1.00 92.31 163 GLY A O 1
ATOM 1232 N N . PRO A 1 164 ? 4.447 -5.918 0.580 1.00 91.44 164 PRO A N 1
ATOM 1233 C CA . PRO A 1 164 ? 3.546 -5.614 1.695 1.00 91.44 164 PRO A CA 1
ATOM 1234 C C . PRO A 1 164 ? 2.148 -5.096 1.309 1.00 91.44 164 PRO A C 1
ATOM 1236 O O . PRO A 1 164 ? 1.180 -5.429 2.003 1.00 91.44 164 PRO A O 1
ATOM 1239 N N . ASP A 1 165 ? 2.032 -4.304 0.237 1.00 93.25 165 ASP A N 1
ATOM 1240 C CA . ASP A 1 165 ? 0.752 -3.762 -0.264 1.00 93.25 165 ASP A CA 1
ATOM 1241 C C . ASP A 1 165 ? -0.023 -4.735 -1.152 1.00 93.25 165 ASP A C 1
ATOM 1243 O O . ASP A 1 165 ? -1.228 -4.571 -1.361 1.00 93.25 165 ASP A O 1
ATOM 1247 N N . ASP A 1 166 ? 0.646 -5.773 -1.647 1.00 93.38 166 ASP A N 1
ATOM 1248 C CA . ASP A 1 166 ? 0.086 -6.731 -2.587 1.00 93.38 166 ASP A CA 1
ATOM 1249 C C . ASP A 1 166 ? -0.777 -7.776 -1.871 1.00 93.38 166 ASP A C 1
ATOM 1251 O O . ASP A 1 166 ? -0.406 -8.929 -1.651 1.00 93.38 166 ASP A O 1
ATOM 1255 N N . LYS A 1 167 ? -1.944 -7.311 -1.428 1.00 87.31 167 LYS A N 1
ATOM 1256 C CA . LYS A 1 167 ? -2.897 -8.072 -0.611 1.00 87.31 167 LYS A CA 1
ATOM 1257 C C . LYS A 1 167 ? -4.111 -8.565 -1.396 1.00 87.31 167 LYS A C 1
ATOM 1259 O O . LYS A 1 167 ? -4.880 -9.375 -0.881 1.00 87.31 167 LYS A O 1
ATOM 1264 N N . PHE A 1 168 ? -4.311 -8.031 -2.600 1.00 88.12 168 PHE A N 1
ATOM 1265 C CA . PHE A 1 168 ? -5.542 -8.198 -3.373 1.00 88.12 168 PHE A CA 1
ATOM 1266 C C . PHE A 1 168 ? -5.302 -8.558 -4.846 1.00 88.12 168 PHE A C 1
ATOM 1268 O O . PHE A 1 168 ? -6.277 -8.569 -5.596 1.00 88.12 168 PHE A O 1
ATOM 1275 N N . SER A 1 169 ? -4.058 -8.825 -5.279 1.00 86.56 169 SER A N 1
ATOM 1276 C CA . SER A 1 169 ? -3.818 -9.232 -6.672 1.00 86.56 169 SER A CA 1
ATOM 1277 C C . SER A 1 169 ? -4.502 -10.553 -7.002 1.00 86.56 169 SER A C 1
ATOM 1279 O O . SER A 1 169 ? -4.622 -11.446 -6.157 1.00 86.56 169 SER A O 1
ATOM 1281 N N . PHE A 1 170 ? -4.970 -10.673 -8.242 1.00 82.62 170 PHE A N 1
ATOM 1282 C CA . PHE A 1 170 ? -5.789 -11.809 -8.676 1.00 82.62 170 PHE A CA 1
ATOM 1283 C C . PHE A 1 170 ? -5.039 -13.144 -8.728 1.00 82.62 170 PHE A C 1
ATOM 1285 O O . PHE A 1 170 ? -5.669 -14.201 -8.693 1.00 82.62 170 PHE A O 1
ATOM 1292 N N . ASP A 1 171 ? -3.713 -13.099 -8.837 1.00 83.50 171 ASP A N 1
ATOM 1293 C CA . ASP A 1 171 ? -2.820 -14.248 -8.984 1.00 83.50 171 ASP A CA 1
ATOM 1294 C C . ASP A 1 171 ? -2.163 -14.689 -7.665 1.00 83.50 171 ASP A C 1
ATOM 1296 O O . ASP A 1 171 ? -1.320 -15.588 -7.675 1.00 83.50 171 ASP A O 1
ATOM 1300 N N . LEU A 1 172 ? -2.560 -14.115 -6.521 1.00 82.06 172 LEU A N 1
ATOM 1301 C CA . LEU A 1 172 ? -2.033 -14.512 -5.214 1.00 82.06 172 LEU A CA 1
ATOM 1302 C C . LEU A 1 172 ? -2.399 -15.962 -4.868 1.00 82.06 172 LEU A C 1
ATOM 1304 O O . LEU A 1 172 ? -3.568 -16.352 -4.827 1.00 82.06 172 LEU A O 1
ATOM 1308 N N . GLY A 1 173 ? -1.372 -16.757 -4.564 1.00 77.31 173 GLY A N 1
ATOM 1309 C CA . GLY A 1 173 ? -1.522 -18.160 -4.190 1.00 77.31 173 GLY A CA 1
ATOM 1310 C C . GLY A 1 173 ? -2.063 -18.379 -2.765 1.00 77.31 173 GLY A C 1
ATOM 1311 O O . GLY A 1 173 ? -2.088 -17.455 -1.944 1.00 77.31 173 GLY A O 1
ATOM 1312 N N . PRO A 1 174 ? -2.449 -19.625 -2.424 1.00 76.44 174 PRO A N 1
ATOM 1313 C CA . PRO A 1 174 ? -2.987 -19.973 -1.107 1.00 76.44 174 PRO A CA 1
ATOM 1314 C C . PRO A 1 174 ? -2.087 -19.581 0.072 1.00 76.44 174 PRO A C 1
ATOM 1316 O O . PRO A 1 174 ? -2.601 -19.133 1.095 1.00 76.44 174 PRO A O 1
ATOM 1319 N N . ASP A 1 175 ? -0.765 -19.694 -0.074 1.00 76.62 175 ASP A N 1
ATOM 1320 C CA . ASP A 1 175 ? 0.192 -19.351 0.985 1.00 76.62 175 ASP A CA 1
ATOM 1321 C C . ASP A 1 175 ? 0.148 -17.849 1.319 1.00 76.62 175 ASP A C 1
ATOM 1323 O O . ASP A 1 175 ? 0.034 -17.465 2.485 1.00 76.62 175 ASP A O 1
ATOM 1327 N N . ALA A 1 176 ? 0.121 -16.981 0.302 1.00 75.50 176 ALA A N 1
ATOM 1328 C CA . ALA A 1 176 ? -0.027 -15.536 0.488 1.00 75.50 176 ALA A CA 1
ATOM 1329 C C . ALA A 1 176 ? -1.371 -15.176 1.156 1.00 75.50 176 ALA A C 1
ATOM 1331 O O . ALA A 1 176 ? -1.434 -14.334 2.062 1.00 75.50 176 ALA A O 1
ATOM 1332 N N . LEU A 1 177 ? -2.453 -15.858 0.767 1.00 77.81 177 LEU A N 1
ATOM 1333 C CA . LEU A 1 177 ? -3.778 -15.676 1.369 1.00 77.81 177 LEU A CA 1
ATOM 1334 C C . LEU A 1 177 ? -3.838 -16.177 2.823 1.00 77.81 177 LEU A C 1
ATOM 1336 O O . LEU A 1 177 ? -4.530 -15.581 3.654 1.00 77.81 177 LEU A O 1
ATOM 1340 N N . ALA A 1 178 ? -3.080 -17.221 3.169 1.00 70.62 178 ALA A N 1
ATOM 1341 C CA . ALA A 1 178 ? -2.994 -17.751 4.530 1.00 70.62 178 ALA A CA 1
ATOM 1342 C C . ALA A 1 178 ? -2.344 -16.756 5.512 1.00 70.62 178 ALA A C 1
ATOM 1344 O O . ALA A 1 178 ? -2.743 -16.669 6.679 1.00 70.62 178 ALA A O 1
ATOM 1345 N N . HIS A 1 179 ? -1.381 -15.961 5.040 1.00 68.38 179 HIS A N 1
ATOM 1346 C CA . HIS A 1 179 ? -0.723 -14.909 5.824 1.00 68.38 179 HIS A CA 1
ATOM 1347 C C . HIS A 1 179 ? -1.508 -13.587 5.880 1.00 68.38 179 HIS A C 1
ATOM 1349 O O . HIS A 1 179 ? -1.179 -12.705 6.675 1.00 68.38 179 HIS A O 1
ATOM 1355 N N . THR A 1 180 ? -2.576 -13.456 5.089 1.00 69.81 180 THR A N 1
ATOM 1356 C CA . THR A 1 180 ? -3.507 -12.323 5.128 1.00 69.81 180 THR A CA 1
ATOM 1357 C C . THR A 1 180 ? -4.853 -12.768 5.703 1.00 69.81 180 THR A C 1
ATOM 1359 O O . THR A 1 180 ? -5.003 -12.874 6.920 1.00 69.81 180 THR A O 1
ATOM 1362 N N . PHE A 1 181 ? -5.836 -13.076 4.863 1.00 69.62 181 PHE A N 1
ATOM 1363 C CA . PHE A 1 181 ? -7.184 -13.456 5.287 1.00 69.62 181 PHE A CA 1
ATOM 1364 C C . PHE A 1 181 ? -7.215 -14.709 6.170 1.00 69.62 181 PHE A C 1
ATOM 1366 O O . PHE A 1 181 ? -8.058 -14.797 7.064 1.00 69.62 181 PHE A O 1
ATOM 1373 N N . GLY A 1 182 ? -6.277 -15.643 5.983 1.00 63.25 182 GLY A N 1
ATOM 1374 C CA . GLY A 1 182 ? -6.152 -16.839 6.822 1.00 63.25 182 GLY A CA 1
ATOM 1375 C C . GLY A 1 182 ? -5.858 -16.541 8.297 1.00 63.25 182 GLY A C 1
ATOM 1376 O O . GLY A 1 182 ? -6.216 -17.338 9.162 1.00 63.25 182 GLY A O 1
ATOM 1377 N N . GLN A 1 183 ? -5.301 -15.367 8.615 1.00 65.12 183 GLN A N 1
ATOM 1378 C CA . GLN A 1 183 ? -5.039 -14.940 9.996 1.00 65.12 183 GLN A CA 1
ATOM 1379 C C . GLN A 1 183 ? -6.305 -14.497 10.747 1.00 65.12 183 GLN A C 1
ATOM 1381 O O . GLN A 1 183 ? -6.278 -14.357 11.969 1.00 65.12 183 GLN A O 1
ATOM 1386 N N . LEU A 1 184 ? -7.429 -14.283 10.053 1.00 63.44 184 LEU A N 1
ATOM 1387 C CA . LEU A 1 184 ? -8.660 -13.765 10.661 1.00 63.44 184 LEU A CA 1
ATOM 1388 C C . LEU A 1 184 ? -9.414 -14.786 11.529 1.00 63.44 184 LEU A C 1
ATOM 1390 O O . LEU A 1 184 ? -10.391 -14.409 12.173 1.00 63.44 184 LEU A O 1
ATOM 1394 N N . GLY A 1 185 ? -8.972 -16.050 11.581 1.00 47.38 185 GLY A N 1
ATOM 1395 C CA . GLY A 1 185 ? -9.427 -17.043 12.564 1.00 47.38 185 GLY A CA 1
ATOM 1396 C C . GLY A 1 185 ? -10.942 -17.279 12.620 1.00 47.38 185 GLY A C 1
ATOM 1397 O O . GLY A 1 185 ? -11.453 -17.693 13.659 1.00 47.38 185 GLY A O 1
ATOM 1398 N N . LEU A 1 186 ? -11.676 -16.984 11.542 1.00 43.88 186 LEU A N 1
ATOM 1399 C CA . LEU A 1 186 ? -13.125 -17.156 11.495 1.00 43.88 186 LEU A CA 1
ATOM 1400 C C . LEU A 1 186 ? -13.460 -18.657 11.574 1.00 43.88 186 LEU A C 1
ATOM 1402 O O . LEU A 1 186 ? -12.992 -19.415 10.721 1.00 43.88 186 LEU A O 1
ATOM 1406 N N . PRO A 1 187 ? -14.284 -19.116 12.538 1.00 32.81 187 PRO A N 1
ATOM 1407 C CA . PRO A 1 187 ? -14.885 -20.438 12.445 1.00 32.81 187 PRO A CA 1
ATOM 1408 C C . PRO A 1 187 ? -15.728 -20.480 11.167 1.00 32.81 187 PRO A C 1
ATOM 1410 O O . PRO A 1 187 ? -16.627 -19.660 10.987 1.00 32.81 187 PRO A O 1
ATOM 1413 N N . LEU A 1 188 ? -15.443 -21.429 10.277 1.00 36.25 188 LEU A N 1
ATOM 1414 C CA . LEU A 1 188 ? -16.184 -21.633 9.026 1.00 36.25 188 LEU A CA 1
ATOM 1415 C C . LEU A 1 188 ? -17.550 -22.317 9.235 1.00 36.25 188 LEU A C 1
ATOM 1417 O O . LEU A 1 188 ? -18.127 -22.824 8.274 1.00 36.25 188 LEU A O 1
ATOM 1421 N N . GLU A 1 189 ? -18.093 -22.341 10.456 1.00 30.27 189 GLU A N 1
ATOM 1422 C CA . GLU A 1 189 ? -19.427 -22.891 10.688 1.00 30.27 189 GLU A CA 1
ATOM 1423 C C . GLU A 1 189 ? -20.502 -21.805 10.547 1.00 30.27 189 GLU A C 1
ATOM 1425 O O . GLU A 1 189 ? -20.504 -20.826 11.301 1.00 30.27 189 GLU A O 1
ATOM 1430 N N . PRO A 1 190 ? -21.437 -21.944 9.587 1.00 32.69 190 PRO A N 1
ATOM 1431 C CA . PRO A 1 190 ? -22.594 -21.070 9.528 1.00 32.69 190 PRO A CA 1
ATOM 1432 C C . PRO A 1 190 ? -23.449 -21.282 10.789 1.00 32.69 190 PRO A C 1
ATOM 1434 O O . PRO A 1 190 ? -23.622 -22.425 11.217 1.00 32.69 190 PRO A O 1
ATOM 1437 N N . PRO A 1 191 ? -24.029 -20.222 11.379 1.00 32.81 191 PRO A N 1
ATOM 1438 C CA . PRO A 1 191 ? -24.959 -20.386 12.486 1.00 32.81 191 PRO A CA 1
ATOM 1439 C C . PRO A 1 191 ? -26.112 -21.299 12.052 1.00 32.81 191 PRO A C 1
ATOM 1441 O O . PRO A 1 191 ? -26.742 -21.083 11.010 1.00 32.81 191 PRO A O 1
ATOM 1444 N N . ALA A 1 192 ? -26.366 -22.340 12.844 1.00 29.91 192 ALA A N 1
ATOM 1445 C CA . ALA A 1 192 ? -27.444 -23.286 12.597 1.00 29.91 192 ALA A CA 1
ATOM 1446 C C . ALA A 1 192 ? -28.785 -22.535 12.484 1.00 29.91 192 ALA A C 1
ATOM 1448 O O . ALA A 1 192 ? -29.206 -21.865 13.424 1.00 29.91 192 ALA A O 1
ATOM 1449 N N . GLY A 1 193 ? -29.442 -22.640 11.323 1.00 34.94 193 GLY A N 1
ATOM 1450 C CA . GLY A 1 193 ? -30.792 -22.108 11.093 1.00 34.94 193 GLY A CA 1
ATOM 1451 C C . GLY A 1 193 ? -30.929 -20.966 10.078 1.00 34.94 193 GLY A C 1
ATOM 1452 O O . GLY A 1 193 ? -32.055 -20.599 9.762 1.00 34.94 193 GLY A O 1
ATOM 1453 N N . ALA A 1 194 ? -29.847 -20.430 9.503 1.00 36.88 194 ALA A N 1
ATOM 1454 C CA . ALA A 1 194 ? -29.943 -19.395 8.463 1.00 36.88 194 ALA A CA 1
ATOM 1455 C C . ALA A 1 194 ? -30.165 -20.000 7.059 1.00 36.88 194 ALA A C 1
ATOM 1457 O O . ALA A 1 194 ? -29.311 -19.922 6.173 1.00 36.88 194 ALA A O 1
ATOM 1458 N N . ALA A 1 195 ? -31.316 -20.641 6.858 1.00 30.67 195 ALA A N 1
ATOM 1459 C CA . ALA A 1 195 ? -31.790 -21.002 5.529 1.00 30.67 195 ALA A CA 1
ATOM 1460 C C . ALA A 1 195 ? -32.319 -19.744 4.823 1.00 30.67 195 ALA A C 1
ATOM 1462 O O . ALA A 1 195 ? -33.364 -19.227 5.190 1.00 30.67 195 ALA A O 1
ATOM 1463 N N . GLY A 1 196 ? -31.579 -19.279 3.812 1.00 38.50 196 GLY A N 1
ATOM 1464 C CA . GLY A 1 196 ? -32.098 -18.478 2.702 1.00 38.50 196 GLY A CA 1
ATOM 1465 C C . GLY A 1 196 ? -32.702 -17.116 3.053 1.00 38.50 196 GLY A C 1
ATOM 1466 O O . GLY A 1 196 ? -33.893 -17.020 3.305 1.00 38.50 196 GLY A O 1
ATOM 1467 N N . LEU A 1 197 ? -31.889 -16.062 2.950 1.00 31.55 197 LEU A N 1
ATOM 1468 C CA . LEU A 1 197 ? -32.113 -14.882 2.095 1.00 31.55 197 LEU A CA 1
ATOM 1469 C C . LEU A 1 197 ? -31.052 -13.827 2.445 1.00 31.55 197 LEU A C 1
ATOM 1471 O O . LEU A 1 197 ? -30.949 -13.353 3.572 1.00 31.55 197 LEU A O 1
ATOM 1475 N N . ALA A 1 198 ? -30.214 -13.513 1.463 1.00 36.34 198 ALA A N 1
ATOM 1476 C CA . ALA A 1 198 ? -29.206 -12.468 1.532 1.00 36.34 198 ALA A CA 1
ATOM 1477 C C . ALA A 1 198 ? -29.894 -11.102 1.404 1.00 36.34 198 ALA A C 1
ATOM 1479 O O . ALA A 1 198 ? -30.211 -10.681 0.293 1.00 36.34 198 ALA A O 1
ATOM 1480 N N . GLU A 1 199 ? -30.132 -10.410 2.516 1.00 31.33 199 GLU A N 1
ATOM 1481 C CA . GLU A 1 199 ? -30.625 -9.033 2.471 1.00 31.33 199 GLU A CA 1
ATOM 1482 C C . GLU A 1 199 ? -29.460 -8.037 2.443 1.00 31.33 199 GLU A C 1
ATOM 1484 O O . GLU A 1 199 ? -28.573 -8.032 3.303 1.00 31.33 199 GLU A O 1
ATOM 1489 N N . ILE A 1 200 ? -29.467 -7.191 1.410 1.00 34.59 200 ILE A N 1
ATOM 1490 C CA . ILE A 1 200 ? -28.547 -6.067 1.246 1.00 34.59 200 ILE A CA 1
ATOM 1491 C C . ILE A 1 200 ? -28.919 -5.007 2.280 1.00 34.59 200 ILE A C 1
ATOM 1493 O O . ILE A 1 200 ? -30.033 -4.475 2.276 1.00 34.59 200 ILE A O 1
ATOM 1497 N N . ASN A 1 201 ? -27.972 -4.653 3.146 1.00 36.47 201 ASN A N 1
ATOM 1498 C CA . ASN A 1 201 ? -28.133 -3.508 4.023 1.00 36.47 201 ASN A CA 1
ATOM 1499 C C . ASN A 1 201 ? -28.186 -2.233 3.166 1.00 36.47 201 ASN A C 1
ATOM 1501 O O . ASN A 1 201 ? -27.185 -1.832 2.575 1.00 36.47 201 ASN A O 1
ATOM 1505 N N . ARG A 1 202 ? -29.356 -1.589 3.097 1.00 31.67 202 ARG A N 1
ATOM 1506 C CA . ARG A 1 202 ? -29.599 -0.426 2.223 1.00 31.67 202 ARG A CA 1
ATOM 1507 C C . ARG A 1 202 ? -28.726 0.799 2.528 1.00 31.67 202 ARG A C 1
ATOM 1509 O O . ARG A 1 202 ? -28.667 1.694 1.696 1.00 31.67 202 ARG A O 1
ATOM 1516 N N . ALA A 1 203 ? -28.062 0.849 3.683 1.00 31.95 203 ALA A N 1
ATOM 1517 C CA . ALA A 1 203 ? -27.172 1.949 4.049 1.00 31.95 203 ALA A CA 1
ATOM 1518 C C . ALA A 1 203 ? -25.697 1.675 3.709 1.00 31.95 203 ALA A C 1
ATOM 1520 O O . ALA A 1 203 ? -24.954 2.620 3.471 1.00 31.95 203 ALA A O 1
ATOM 1521 N N . SER A 1 204 ? -25.265 0.407 3.692 1.00 36.03 204 SER A N 1
ATOM 1522 C CA . SER A 1 204 ? -23.858 0.035 3.461 1.00 36.03 204 SER A CA 1
ATOM 1523 C C . SER A 1 204 ? -23.603 -0.749 2.173 1.00 36.03 204 SER A C 1
ATOM 1525 O O . SER A 1 204 ? -22.449 -0.936 1.803 1.00 36.03 204 SER A O 1
ATOM 1527 N N . GLY A 1 205 ? -24.647 -1.257 1.511 1.00 31.91 205 GLY A N 1
ATOM 1528 C CA . GLY A 1 205 ? -24.526 -2.149 0.354 1.00 31.91 205 GLY A CA 1
ATOM 1529 C C . GLY A 1 205 ? -24.003 -3.554 0.689 1.00 31.91 205 GLY A C 1
ATOM 1530 O O . GLY A 1 205 ? -23.825 -4.370 -0.212 1.00 31.91 205 GLY A O 1
ATOM 1531 N N . ILE A 1 206 ? -23.767 -3.868 1.969 1.00 37.03 206 ILE A N 1
ATOM 1532 C CA . ILE A 1 206 ? -23.207 -5.154 2.405 1.00 37.03 206 ILE A CA 1
ATOM 1533 C C . ILE A 1 206 ? -24.334 -6.155 2.672 1.00 37.03 206 ILE A C 1
ATOM 1535 O O . ILE A 1 206 ? -25.307 -5.850 3.364 1.00 37.03 206 ILE A O 1
ATOM 1539 N N . VAL A 1 207 ? -24.177 -7.370 2.149 1.00 35.66 207 VAL A N 1
ATOM 1540 C CA . VAL A 1 207 ? -25.072 -8.501 2.411 1.00 35.66 207 VAL A CA 1
ATOM 1541 C C . VAL A 1 207 ? -24.724 -9.121 3.763 1.00 35.66 207 VAL A C 1
ATOM 1543 O O . VAL A 1 207 ? -23.666 -9.733 3.925 1.00 35.66 207 VAL A O 1
ATOM 1546 N N . GLY A 1 208 ? -25.632 -9.004 4.732 1.00 31.89 208 GLY A N 1
ATOM 1547 C CA . GLY A 1 208 ? -25.561 -9.809 5.950 1.00 31.89 208 GLY A CA 1
ATOM 1548 C C . GLY A 1 208 ? -25.693 -11.292 5.595 1.00 31.89 208 GLY A C 1
ATOM 1549 O O . GLY A 1 208 ? -26.556 -11.659 4.801 1.00 31.89 208 GLY A O 1
ATOM 1550 N N . SER A 1 209 ? -24.831 -12.138 6.167 1.00 33.75 209 SER A N 1
ATOM 1551 C CA . SER A 1 209 ? -24.818 -13.600 5.959 1.00 33.75 209 SER A CA 1
ATOM 1552 C C . SER A 1 209 ? -24.263 -14.094 4.612 1.00 33.75 209 SER A C 1
ATOM 1554 O O . SER A 1 209 ? -24.434 -15.268 4.273 1.00 33.75 209 SER A O 1
ATOM 1556 N N . ALA A 1 210 ? -23.559 -13.256 3.842 1.00 33.81 210 ALA A N 1
ATOM 1557 C CA . ALA A 1 210 ? -22.845 -13.731 2.660 1.00 33.81 210 ALA A CA 1
ATOM 1558 C C . ALA A 1 210 ? -21.710 -14.685 3.070 1.00 33.81 210 ALA A C 1
ATOM 1560 O O . ALA A 1 210 ? -20.772 -14.303 3.770 1.00 33.81 210 ALA A O 1
ATOM 1561 N N . LYS A 1 211 ? -21.802 -15.942 2.615 1.00 37.72 211 LYS A N 1
ATOM 1562 C CA . LYS A 1 211 ? -20.736 -16.948 2.682 1.00 37.72 211 LYS A CA 1
ATOM 1563 C C . LYS A 1 211 ? -19.491 -16.420 1.965 1.00 37.72 211 LYS A C 1
ATOM 1565 O O . LYS A 1 211 ? -19.284 -16.703 0.787 1.00 37.72 211 LYS A O 1
ATOM 1570 N N . HIS A 1 212 ? -18.633 -15.692 2.668 1.00 41.28 212 HIS A N 1
ATOM 1571 C CA . HIS A 1 212 ? -17.285 -15.404 2.201 1.00 41.28 212 HIS A CA 1
ATOM 1572 C C . HIS A 1 212 ? -16.378 -16.606 2.497 1.00 41.28 212 HIS A C 1
ATOM 1574 O O . HIS A 1 212 ? -15.433 -16.512 3.266 1.00 41.28 212 HIS A O 1
ATOM 1580 N N . ASN A 1 213 ? -16.670 -17.759 1.885 1.00 34.91 213 ASN A N 1
ATOM 1581 C CA . ASN A 1 213 ? -15.713 -18.861 1.808 1.00 34.91 213 ASN A CA 1
ATOM 1582 C C . ASN A 1 213 ? -14.546 -18.409 0.914 1.00 34.91 213 ASN A C 1
ATOM 1584 O O . ASN A 1 213 ? -14.704 -18.340 -0.301 1.00 34.91 213 ASN A O 1
ATOM 1588 N N . LEU A 1 214 ? -13.442 -17.951 1.495 1.00 39.72 214 LEU A N 1
ATOM 1589 C CA . LEU A 1 214 ? -12.307 -17.379 0.756 1.00 39.72 214 LEU A CA 1
ATOM 1590 C C . LEU A 1 214 ? -11.362 -18.452 0.176 1.00 39.72 214 LEU A C 1
ATOM 1592 O O . LEU A 1 214 ? -10.253 -18.125 -0.224 1.00 39.72 214 LEU A O 1
ATOM 1596 N N . ALA A 1 215 ? -11.804 -19.712 0.083 1.00 32.31 215 ALA A N 1
ATOM 1597 C CA . ALA A 1 215 ? -11.096 -20.780 -0.618 1.00 32.31 215 ALA A CA 1
ATOM 1598 C C . ALA A 1 215 ? -12.049 -21.623 -1.494 1.00 32.31 215 ALA A C 1
ATOM 1600 O O . ALA A 1 215 ? -13.218 -21.824 -1.154 1.00 32.31 215 ALA A O 1
ATOM 1601 N N . GLY A 1 216 ? -11.530 -22.140 -2.615 1.00 38.22 216 GLY A N 1
ATOM 1602 C CA . GLY A 1 216 ? -12.238 -23.026 -3.553 1.00 38.22 216 GLY A CA 1
ATOM 1603 C C . GLY A 1 216 ? -12.898 -22.313 -4.743 1.00 38.22 216 GLY A C 1
ATOM 1604 O O . GLY A 1 216 ? -12.853 -21.089 -4.845 1.00 38.22 216 GLY A O 1
ATOM 1605 N N . GLU A 1 217 ? -13.535 -23.089 -5.631 1.00 40.41 217 GLU A N 1
ATOM 1606 C CA . GLU A 1 217 ? -14.097 -22.673 -6.941 1.00 40.41 217 GLU A CA 1
ATOM 1607 C C . GLU A 1 217 ? -14.985 -21.408 -6.900 1.00 40.41 217 GLU A C 1
ATOM 1609 O O . GLU A 1 217 ? -15.077 -20.670 -7.878 1.00 40.41 217 GLU A O 1
ATOM 1614 N N . SER A 1 218 ? -15.540 -21.068 -5.734 1.00 42.62 218 SER A N 1
ATOM 1615 C CA . SER A 1 218 ? -16.292 -19.827 -5.491 1.00 42.62 218 SER A CA 1
ATOM 1616 C C . SER A 1 218 ? -15.480 -18.520 -5.598 1.00 42.62 218 SER A C 1
ATOM 1618 O O . SER A 1 218 ? -16.069 -17.442 -5.691 1.00 42.62 218 SER A O 1
ATOM 1620 N N . PHE A 1 219 ? -14.141 -18.571 -5.581 1.00 42.06 219 PHE A N 1
ATOM 1621 C CA . PHE A 1 219 ? -13.291 -17.404 -5.855 1.00 42.06 219 PHE A CA 1
ATOM 1622 C C . PHE A 1 219 ? -13.395 -16.965 -7.325 1.00 42.06 219 PHE A C 1
ATOM 1624 O O . PHE A 1 219 ? -13.556 -15.775 -7.592 1.00 42.06 219 PHE A O 1
ATOM 1631 N N . ALA A 1 220 ? -13.420 -17.918 -8.265 1.00 39.66 220 ALA A N 1
ATOM 1632 C CA . ALA A 1 220 ? -13.600 -17.637 -9.691 1.00 39.66 220 ALA A CA 1
ATOM 1633 C C . ALA A 1 220 ? -14.968 -16.981 -9.976 1.00 39.66 220 ALA A C 1
ATOM 1635 O O . ALA A 1 220 ? -15.065 -16.040 -10.763 1.00 39.66 220 ALA A O 1
ATOM 1636 N N . GLU A 1 221 ? -16.014 -17.392 -9.252 1.00 38.75 221 GLU A N 1
ATOM 1637 C CA . GLU A 1 221 ? -17.346 -16.772 -9.322 1.00 38.75 221 GLU A CA 1
ATOM 1638 C C . GLU A 1 221 ? -17.401 -15.366 -8.688 1.00 38.75 221 GLU A C 1
ATOM 1640 O O . GLU A 1 221 ? -18.196 -14.522 -9.111 1.00 38.75 221 GLU A O 1
ATOM 1645 N N . ARG A 1 222 ? -16.556 -15.068 -7.687 1.00 40.00 222 ARG A N 1
ATOM 1646 C CA . ARG A 1 222 ? -16.427 -13.709 -7.117 1.00 40.00 222 ARG A CA 1
ATOM 1647 C C . ARG A 1 222 ? -15.648 -12.770 -8.019 1.00 40.00 222 ARG A C 1
ATOM 1649 O O . ARG A 1 222 ? -16.040 -11.610 -8.134 1.00 40.00 222 ARG A O 1
ATOM 1656 N N . TRP A 1 223 ? -14.607 -13.269 -8.679 1.00 37.31 223 TRP A N 1
ATOM 1657 C CA . TRP A 1 223 ? -13.875 -12.521 -9.695 1.00 37.31 223 TRP A CA 1
ATOM 1658 C C . TRP A 1 223 ? -14.808 -12.089 -10.833 1.00 37.31 223 TRP A C 1
ATOM 1660 O O . TRP A 1 223 ? -14.857 -10.908 -11.167 1.00 37.31 223 TRP A O 1
ATOM 1670 N N . ALA A 1 224 ? -15.673 -12.988 -11.317 1.00 34.50 224 ALA A N 1
ATOM 1671 C CA . ALA A 1 224 ? -16.679 -12.661 -12.333 1.00 34.50 224 ALA A CA 1
ATOM 1672 C C . ALA A 1 224 ? -17.633 -11.514 -11.917 1.00 34.50 224 ALA A C 1
ATOM 1674 O O . ALA A 1 224 ? -18.048 -10.728 -12.763 1.00 34.50 224 ALA A O 1
ATOM 1675 N N . ARG A 1 225 ? -17.931 -11.347 -10.617 1.00 35.34 225 ARG A N 1
ATOM 1676 C CA . ARG A 1 225 ? -18.728 -10.211 -10.099 1.00 35.34 225 ARG A CA 1
ATOM 1677 C C . ARG A 1 225 ? -17.926 -8.928 -9.875 1.00 35.34 225 ARG A C 1
ATOM 1679 O O . ARG A 1 225 ? -18.518 -7.854 -9.888 1.00 35.34 225 ARG A O 1
ATOM 1686 N N . HIS A 1 226 ? -16.618 -9.012 -9.633 1.00 35.59 226 HIS A N 1
ATOM 1687 C CA . HIS A 1 226 ? -15.747 -7.833 -9.580 1.00 35.59 226 HIS A CA 1
ATOM 1688 C C . HIS A 1 226 ? -15.460 -7.260 -10.968 1.00 35.59 226 HIS A C 1
ATOM 1690 O O . HIS A 1 226 ? -15.272 -6.058 -11.061 1.00 35.59 226 HIS A O 1
ATOM 1696 N N . VAL A 1 227 ? -15.510 -8.066 -12.033 1.00 32.12 227 VAL A N 1
ATOM 1697 C CA . VAL A 1 227 ? -15.451 -7.586 -13.428 1.00 32.12 227 VAL A CA 1
ATOM 1698 C C . VAL A 1 227 ? -16.768 -6.913 -13.860 1.00 32.12 227 VAL A C 1
ATOM 1700 O O . VAL A 1 227 ? -16.737 -5.943 -14.607 1.00 32.12 227 VAL A O 1
ATOM 1703 N N . ASP A 1 228 ? -17.909 -7.351 -13.317 1.00 28.95 228 ASP A N 1
ATOM 1704 C CA . ASP A 1 228 ? -19.241 -6.758 -13.565 1.00 28.95 228 ASP A CA 1
ATOM 1705 C C . ASP A 1 228 ? -19.477 -5.449 -12.763 1.00 28.95 228 ASP A C 1
ATOM 1707 O O . ASP A 1 228 ? -20.375 -4.661 -13.060 1.00 28.95 228 ASP A O 1
ATOM 1711 N N . LEU A 1 229 ? -18.670 -5.188 -11.721 1.00 31.78 229 LEU A N 1
ATOM 1712 C CA . LEU A 1 229 ? -18.783 -3.988 -10.878 1.00 31.78 229 LEU A CA 1
ATOM 1713 C C . LEU A 1 229 ? -18.349 -2.694 -11.596 1.00 31.78 229 LEU A C 1
ATOM 1715 O O . LEU A 1 229 ? -19.085 -1.719 -11.489 1.00 31.78 229 LEU A O 1
ATOM 1719 N N . PRO A 1 230 ? -17.211 -2.642 -12.321 1.00 31.86 230 PRO A N 1
ATOM 1720 C CA . PRO A 1 230 ? -16.826 -1.503 -13.145 1.00 31.86 230 PRO A CA 1
ATOM 1721 C C . PRO A 1 230 ? -17.913 -1.100 -14.144 1.00 31.86 230 PRO A C 1
ATOM 1723 O O . PRO A 1 230 ? -18.269 0.072 -14.178 1.00 31.86 230 PRO A O 1
ATOM 1726 N N . GLU A 1 231 ? -18.502 -2.047 -14.886 1.00 29.36 231 GLU A N 1
ATOM 1727 C CA . GLU A 1 231 ? -19.593 -1.747 -15.831 1.00 29.36 231 GLU A CA 1
ATOM 1728 C C . GLU A 1 231 ? -20.828 -1.178 -15.118 1.00 29.36 231 GLU A C 1
ATOM 1730 O O . GLU A 1 231 ? -21.386 -0.168 -15.548 1.00 29.36 231 GLU A O 1
ATOM 1735 N N . ARG A 1 232 ? -21.228 -1.754 -13.979 1.00 27.67 232 ARG A N 1
ATOM 1736 C CA . ARG A 1 232 ? -22.400 -1.284 -13.216 1.00 27.67 232 ARG A CA 1
ATOM 1737 C C . ARG A 1 232 ? -22.172 0.044 -12.489 1.00 27.67 232 ARG A C 1
ATOM 1739 O O . ARG A 1 232 ? -23.103 0.836 -12.376 1.00 27.67 232 ARG A O 1
ATOM 1746 N N . VAL A 1 233 ? -20.960 0.299 -11.997 1.00 30.23 233 VAL A N 1
ATOM 1747 C CA . VAL A 1 233 ? -20.574 1.573 -11.365 1.00 30.23 233 VAL A CA 1
ATOM 1748 C C . VAL A 1 233 ? -20.491 2.686 -12.409 1.00 30.23 233 VAL A C 1
ATOM 1750 O O . VAL A 1 233 ? -20.935 3.793 -12.126 1.00 30.23 233 VAL A O 1
ATOM 1753 N N . LEU A 1 234 ? -19.992 2.397 -13.615 1.00 27.69 234 LEU A N 1
ATOM 1754 C CA . LEU A 1 234 ? -19.998 3.349 -14.731 1.00 27.69 234 LEU A CA 1
ATOM 1755 C C . LEU A 1 234 ? -21.428 3.651 -15.204 1.00 27.69 234 LEU A C 1
ATOM 1757 O O . LEU A 1 234 ? -21.784 4.817 -15.326 1.00 27.69 234 LEU A O 1
ATOM 1761 N N . THR A 1 235 ? -22.286 2.631 -15.326 1.00 27.28 235 THR A N 1
ATOM 1762 C CA . THR A 1 235 ? -23.710 2.816 -15.678 1.00 27.28 235 THR A CA 1
ATOM 1763 C C . THR A 1 235 ? -24.444 3.712 -14.667 1.00 27.28 235 THR A C 1
ATOM 1765 O O . THR A 1 235 ? -25.276 4.524 -15.048 1.00 27.28 235 THR A O 1
ATOM 1768 N N . TYR A 1 236 ? -24.109 3.622 -13.374 1.00 27.92 236 TYR A N 1
ATOM 1769 C CA . TYR A 1 236 ? -24.701 4.468 -12.328 1.00 27.92 236 TYR A CA 1
ATOM 1770 C C . TYR A 1 236 ? -24.250 5.940 -12.392 1.00 27.92 236 TYR A C 1
ATOM 1772 O O . TYR A 1 236 ? -24.929 6.814 -11.857 1.00 27.92 236 TYR A O 1
ATOM 1780 N N . LEU A 1 237 ? -23.105 6.227 -13.017 1.00 29.81 237 LEU A N 1
ATOM 1781 C CA . LEU A 1 237 ? -22.591 7.589 -13.185 1.00 29.81 237 LEU A CA 1
ATOM 1782 C C . LEU A 1 237 ? -23.087 8.258 -14.476 1.00 29.81 237 LEU A C 1
ATOM 1784 O O . LEU A 1 237 ? -23.139 9.483 -14.513 1.00 29.81 237 LEU A O 1
ATOM 1788 N N . ASP A 1 238 ? -23.483 7.478 -15.485 1.00 29.16 238 ASP A N 1
ATOM 1789 C CA . ASP A 1 238 ? -24.053 7.980 -16.746 1.00 29.16 238 ASP A CA 1
ATOM 1790 C C . ASP A 1 238 ? -25.551 8.355 -16.637 1.00 29.16 238 ASP A C 1
ATOM 1792 O O . ASP A 1 238 ? -26.096 8.997 -17.534 1.00 29.16 238 ASP A O 1
ATOM 1796 N N . GLU A 1 239 ? -26.227 7.980 -15.543 1.00 33.81 239 GLU A N 1
ATOM 1797 C CA . GLU A 1 239 ? -27.645 8.292 -15.273 1.00 33.81 239 GLU A CA 1
ATOM 1798 C C . GLU A 1 239 ? -27.867 9.534 -14.369 1.00 33.81 239 GLU A C 1
ATOM 1800 O O . GLU A 1 239 ? -28.966 9.729 -13.839 1.00 33.81 239 GLU A O 1
ATOM 1805 N N . LEU A 1 240 ? -26.856 10.398 -14.206 1.00 32.69 240 LEU A N 1
ATOM 1806 C CA . LEU A 1 240 ? -26.949 11.719 -13.549 1.00 32.69 240 LEU A CA 1
ATOM 1807 C C . LEU A 1 240 ? -26.740 12.864 -14.546 1.00 32.69 240 LEU A C 1
ATOM 1809 O O . LEU A 1 240 ? -27.405 13.911 -14.358 1.00 32.69 240 LEU A O 1
#

Secondary structure (DSSP, 8-state):
-----TTTTTTTTS--HHHHHHHHHHHHHHHHH-HHHHT--TT---EEEEETTHHHHHHHHHHS----S-STT---PPPPP-SEEEEES---HHHHHHHHHHH-HHHHHHHHHHHHHHHHS-GGGTTT-BPPHHHHHHHHTT---BHHHHHHHH-TTTTTS--TT-SS-TT--HHHHHHTGGGG----PPPTT--S---B-TTT--BTT-----SSTHHHHHHHHHHHHHHHHHHHHHT-

Foldseek 3Di:
DDQDFCCPPLAVQQDDLVSLLVSVQVVVVCCLVPQVVVVHHVPDAAEAEAAELRLLSLLCNQQPPQPPDDDPDDPSDRRDDHPYYHYHLYDALQVQLVVLVVPPVLSVVLLVVLVVVLVPDDPVCQSVDWDDCVSCCSRSNRHTHGSLSSCQRNVVVPPVDHHSSRQDDPRNDPVSCCSTVVRNPDDLDDPPPPPDDFDQPPVPRDTDPPNPPVDDPVSVVVVVVSVVCVVVVVVVVVVD